Protein AF-A0A2E2K314-F1 (afdb_monomer)

Solvent-accessible surface area (backbone atoms only — not comparable to full-atom values): 11537 Å² total; per-residue (Å²): 108,72,70,57,54,50,51,53,56,55,53,65,63,72,69,62,80,76,79,71,75,75,67,55,54,33,43,31,43,38,37,64,90,46,72,54,43,33,40,39,34,38,37,44,68,55,44,43,67,71,69,38,64,91,54,66,101,69,80,48,74,67,55,51,59,76,41,35,71,64,44,26,56,56,55,51,70,32,40,46,46,25,32,60,89,36,66,34,52,68,50,51,40,83,74,50,73,50,74,57,97,95,45,54,22,41,30,29,43,36,37,52,51,62,60,78,88,39,54,85,44,39,31,30,31,42,36,76,52,70,60,38,88,82,35,78,71,32,36,39,38,38,37,39,47,23,88,91,37,82,94,56,60,54,47,78,45,80,42,44,86,88,54,73,65,42,74,78,37,75,57,50,56,67,68,58,56,52,49,53,52,50,52,52,51,51,51,51,51,52,50,53,53,50,52,52,56,53,58,57,61,76,74,111

Mean predicted aligned error: 10.49 Å

Structure (mmCIF, N/CA/C/O backbone):
data_AF-A0A2E2K314-F1
#
_entry.id   AF-A0A2E2K314-F1
#
loop_
_atom_site.group_PDB
_atom_site.id
_atom_site.type_symbol
_atom_site.label_atom_id
_atom_site.label_alt_id
_atom_site.label_comp_id
_atom_site.label_asym_id
_atom_site.label_entity_id
_atom_site.label_seq_id
_atom_site.pdbx_PDB_ins_code
_atom_site.Cartn_x
_atom_site.Cartn_y
_atom_site.Cartn_z
_atom_site.occupancy
_atom_site.B_iso_or_equiv
_atom_site.auth_seq_id
_atom_site.auth_comp_id
_atom_site.auth_asym_id
_atom_site.auth_atom_id
_atom_site.pdbx_PDB_model_num
ATOM 1 N N . MET A 1 1 ? 60.065 3.438 -7.746 1.00 61.75 1 MET A N 1
ATOM 2 C CA . MET A 1 1 ? 59.203 2.233 -7.781 1.00 61.75 1 MET A CA 1
ATOM 3 C C . MET A 1 1 ? 58.008 2.324 -6.831 1.00 61.75 1 MET A C 1
ATOM 5 O O . MET A 1 1 ? 56.896 2.330 -7.332 1.00 61.75 1 MET A O 1
ATOM 9 N N . LYS A 1 2 ? 58.181 2.516 -5.511 1.00 62.28 2 LYS A N 1
ATOM 10 C CA . LYS A 1 2 ? 57.050 2.622 -4.552 1.00 62.28 2 LYS A CA 1
ATOM 11 C C . LYS A 1 2 ? 55.973 3.662 -4.922 1.00 62.28 2 LYS A C 1
ATOM 13 O O . LYS A 1 2 ? 54.793 3.365 -4.835 1.00 62.28 2 LYS A O 1
ATOM 18 N N . ARG A 1 3 ? 56.369 4.848 -5.404 1.00 72.44 3 ARG A N 1
ATOM 19 C CA . ARG A 1 3 ? 55.433 5.914 -5.825 1.00 72.44 3 ARG A CA 1
ATOM 20 C C . ARG A 1 3 ? 54.591 5.552 -7.057 1.00 72.44 3 ARG A C 1
ATOM 22 O O . ARG A 1 3 ? 53.445 5.966 -7.141 1.00 72.44 3 ARG A O 1
ATOM 29 N N . VAL A 1 4 ? 55.146 4.753 -7.970 1.00 78.75 4 VAL A N 1
ATOM 30 C CA . VAL A 1 4 ? 54.437 4.279 -9.171 1.00 78.75 4 VAL A CA 1
ATOM 31 C C . VAL A 1 4 ? 53.433 3.193 -8.791 1.00 78.75 4 VAL A C 1
ATOM 33 O O . VAL A 1 4 ? 52.297 3.233 -9.238 1.00 78.75 4 VAL A O 1
ATOM 36 N N . VAL A 1 5 ? 53.811 2.283 -7.887 1.00 80.12 5 VAL A N 1
ATOM 37 C CA . VAL A 1 5 ? 52.898 1.254 -7.361 1.00 80.12 5 VAL A CA 1
ATOM 38 C C . VAL A 1 5 ? 51.723 1.887 -6.606 1.00 80.12 5 VAL A C 1
ATOM 40 O O . VAL A 1 5 ? 50.586 1.478 -6.803 1.00 80.12 5 VAL A O 1
ATOM 43 N N . ILE A 1 6 ? 51.971 2.930 -5.805 1.00 81.94 6 ILE A N 1
ATOM 44 C CA . ILE A 1 6 ? 50.906 3.667 -5.102 1.00 81.94 6 ILE A CA 1
ATOM 45 C C . ILE A 1 6 ? 49.976 4.381 -6.093 1.00 81.94 6 ILE A C 1
ATOM 47 O O . ILE A 1 6 ? 48.762 4.323 -5.930 1.00 81.94 6 ILE A O 1
ATOM 51 N N . ALA A 1 7 ? 50.521 5.010 -7.140 1.00 81.00 7 ALA A N 1
ATOM 52 C CA . ALA A 1 7 ? 49.709 5.670 -8.161 1.00 81.00 7 ALA A CA 1
ATOM 53 C C . ALA A 1 7 ? 48.825 4.677 -8.940 1.00 81.00 7 ALA A C 1
ATOM 55 O O . ALA A 1 7 ? 47.663 4.972 -9.199 1.00 81.00 7 ALA A O 1
ATOM 56 N N . ILE A 1 8 ? 49.342 3.482 -9.249 1.00 81.12 8 ILE A N 1
ATOM 57 C CA . ILE A 1 8 ? 48.581 2.414 -9.918 1.00 81.12 8 ILE A CA 1
ATOM 58 C C . ILE A 1 8 ? 47.462 1.881 -9.008 1.00 81.12 8 ILE A C 1
ATOM 60 O O . ILE A 1 8 ? 46.339 1.692 -9.469 1.00 81.12 8 ILE A O 1
ATOM 64 N N . LEU A 1 9 ? 47.734 1.693 -7.713 1.00 77.00 9 LEU A N 1
ATOM 65 C CA . LEU A 1 9 ? 46.725 1.233 -6.751 1.00 77.00 9 LEU A CA 1
ATOM 66 C C . LEU A 1 9 ? 45.607 2.264 -6.533 1.00 77.00 9 LEU A C 1
ATOM 68 O O . LEU A 1 9 ? 44.442 1.886 -6.461 1.00 77.00 9 LEU A O 1
ATOM 72 N N . LEU A 1 10 ? 45.935 3.559 -6.477 1.00 76.38 10 LEU A N 1
ATOM 73 C CA . L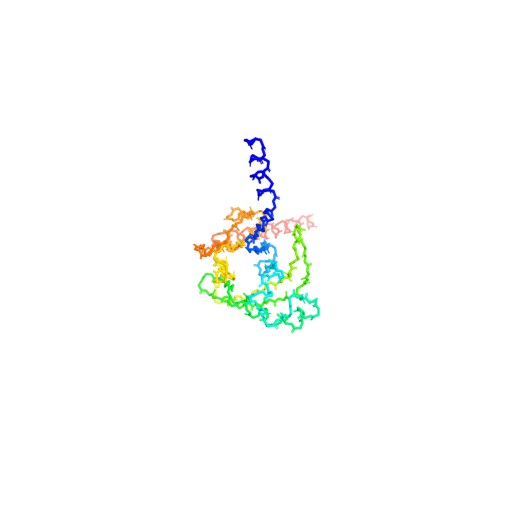EU A 1 10 ? 44.933 4.624 -6.341 1.00 76.38 10 LEU A CA 1
ATOM 74 C C . LEU A 1 10 ? 44.077 4.781 -7.604 1.00 76.38 10 LEU A C 1
ATOM 76 O O . LEU A 1 10 ? 42.876 5.015 -7.497 1.00 76.38 10 LEU A O 1
ATOM 80 N N . TYR A 1 11 ? 44.664 4.597 -8.790 1.00 77.06 11 TYR A N 1
ATOM 81 C CA . TYR A 1 11 ? 43.915 4.646 -10.046 1.00 77.06 11 TYR A CA 1
ATOM 82 C C . TYR A 1 11 ? 42.922 3.481 -10.170 1.00 77.06 11 TYR A C 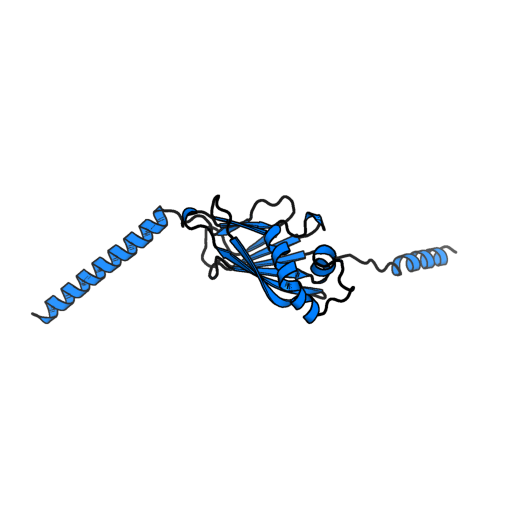1
ATOM 84 O O . TYR A 1 11 ? 41.795 3.693 -10.602 1.00 77.06 11 TYR A O 1
ATOM 92 N N . GLY A 1 12 ? 43.291 2.279 -9.709 1.00 72.56 12 GLY A N 1
ATOM 93 C CA . GLY A 1 12 ? 42.396 1.115 -9.693 1.00 72.56 12 GLY A CA 1
ATOM 94 C C . GLY A 1 12 ? 41.177 1.264 -8.772 1.00 72.56 12 GLY A C 1
ATOM 95 O O . GLY A 1 12 ? 40.127 0.698 -9.060 1.00 72.56 12 GLY A O 1
ATOM 96 N N . PHE A 1 13 ? 41.278 2.056 -7.699 1.00 64.88 13 PHE A N 1
ATOM 97 C CA . PHE A 1 13 ? 40.144 2.334 -6.806 1.00 64.88 13 PHE A CA 1
ATOM 98 C C . PHE A 1 13 ? 39.174 3.389 -7.356 1.00 64.88 13 PHE A C 1
ATOM 100 O O . PHE A 1 13 ? 37.996 3.357 -7.015 1.00 64.88 13 PHE A O 1
ATOM 107 N N . ALA A 1 14 ? 39.638 4.300 -8.217 1.00 65.50 14 ALA A N 1
ATOM 108 C CA . ALA A 1 14 ? 38.827 5.403 -8.736 1.00 65.50 14 ALA A CA 1
ATOM 109 C C . ALA A 1 14 ? 37.901 5.014 -9.908 1.00 65.50 14 ALA A C 1
ATOM 111 O O . ALA A 1 14 ? 37.013 5.786 -10.254 1.00 65.50 14 ALA A O 1
ATOM 112 N N . VAL A 1 15 ? 38.098 3.839 -10.519 1.00 63.59 15 VAL A N 1
ATOM 113 C CA . VAL A 1 15 ? 37.310 3.360 -11.677 1.00 63.59 15 VAL A CA 1
ATOM 114 C C . VAL A 1 15 ? 36.187 2.386 -11.321 1.00 63.59 15 VAL A C 1
ATOM 116 O O . VAL A 1 15 ? 35.469 1.943 -12.213 1.00 63.59 15 VAL A O 1
ATOM 119 N N . ASN A 1 16 ? 35.977 2.078 -10.039 1.00 55.78 16 ASN A N 1
ATOM 120 C CA . ASN A 1 16 ? 34.760 1.381 -9.636 1.00 55.78 16 ASN A CA 1
ATOM 121 C C . ASN A 1 16 ? 33.613 2.392 -9.585 1.00 55.78 16 ASN A C 1
ATOM 123 O O . ASN A 1 16 ? 33.422 3.079 -8.582 1.00 55.78 16 ASN A O 1
ATOM 127 N N . THR A 1 17 ? 32.837 2.469 -10.665 1.00 52.94 17 THR A N 1
ATOM 128 C CA . THR A 1 17 ? 31.458 2.948 -10.591 1.00 52.94 17 THR A CA 1
ATOM 129 C C . THR A 1 17 ? 30.708 1.976 -9.691 1.00 52.94 17 THR A C 1
ATOM 131 O O . THR A 1 17 ? 30.213 0.937 -10.122 1.00 52.94 17 THR A O 1
ATOM 134 N N . ALA A 1 18 ? 30.701 2.267 -8.392 1.00 54.22 18 ALA A N 1
ATOM 135 C CA . ALA A 1 18 ? 29.834 1.577 -7.462 1.00 54.22 18 ALA A CA 1
ATOM 136 C C . ALA A 1 18 ? 28.401 1.915 -7.881 1.00 54.22 18 ALA A C 1
ATOM 138 O O . ALA A 1 18 ? 27.877 2.970 -7.529 1.00 54.22 18 ALA A O 1
ATOM 139 N N . PHE A 1 19 ? 27.793 1.036 -8.676 1.00 53.94 19 PHE A N 1
ATOM 140 C CA . PHE A 1 19 ? 26.349 0.969 -8.815 1.00 53.94 19 PHE A CA 1
ATOM 141 C C . PHE A 1 19 ? 25.822 0.569 -7.441 1.00 53.94 19 PHE A C 1
ATOM 143 O O . PHE A 1 19 ? 25.672 -0.607 -7.116 1.00 53.94 19 PHE A O 1
ATOM 150 N N . SER A 1 20 ? 25.649 1.567 -6.578 1.00 51.97 20 SER A N 1
ATOM 151 C CA . SER A 1 20 ? 24.854 1.415 -5.377 1.00 51.97 20 SER A CA 1
ATOM 152 C C . SER A 1 20 ? 23.426 1.263 -5.868 1.00 51.97 20 SER A C 1
ATOM 154 O O . SER A 1 20 ? 22.738 2.257 -6.064 1.00 51.97 20 SER A O 1
ATOM 156 N N . HIS A 1 21 ? 23.026 0.027 -6.159 1.00 60.84 21 HIS A N 1
ATOM 157 C CA . HIS A 1 21 ? 21.636 -0.296 -6.424 1.00 60.84 21 HIS A CA 1
ATOM 158 C C . HIS A 1 21 ? 20.836 0.160 -5.201 1.00 60.84 21 HIS A C 1
ATOM 160 O O . HIS A 1 21 ? 21.049 -0.340 -4.092 1.00 60.84 21 HIS A O 1
ATOM 166 N N . GLU A 1 22 ? 20.022 1.197 -5.385 1.00 69.94 22 GLU A N 1
ATOM 167 C CA . GLU A 1 22 ? 19.101 1.662 -4.359 1.00 69.94 22 GLU A CA 1
ATOM 168 C C . GLU A 1 22 ? 18.112 0.529 -4.077 1.00 69.94 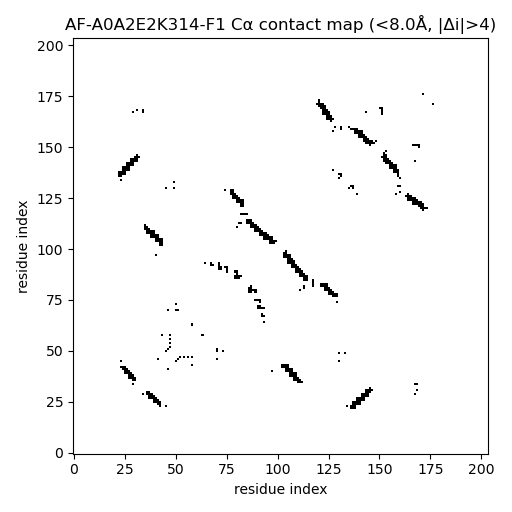22 GLU A C 1
ATOM 170 O O . GLU A 1 22 ? 17.672 -0.164 -4.993 1.00 69.94 22 GLU A O 1
ATOM 175 N N . ALA A 1 23 ? 17.855 0.260 -2.796 1.00 78.81 23 ALA A N 1
ATOM 176 C CA . ALA A 1 23 ? 16.914 -0.790 -2.432 1.00 78.81 23 ALA A CA 1
ATOM 177 C C . ALA A 1 23 ? 15.512 -0.366 -2.878 1.00 78.81 23 ALA A C 1
ATOM 179 O O . ALA A 1 23 ? 15.137 0.792 -2.661 1.00 78.81 23 ALA A O 1
ATOM 180 N N . SER A 1 24 ? 14.744 -1.300 -3.441 1.00 89.56 24 SER A N 1
ATOM 181 C CA . SER A 1 24 ? 13.398 -1.023 -3.930 1.00 89.56 24 SER A CA 1
ATOM 182 C C . SER A 1 24 ? 12.561 -0.361 -2.827 1.00 89.56 24 SER A C 1
ATOM 184 O O . SER A 1 24 ? 12.581 -0.775 -1.660 1.00 89.56 24 SER A O 1
ATOM 186 N N . THR A 1 25 ? 11.858 0.717 -3.166 1.00 93.62 25 THR A N 1
ATOM 187 C CA . THR A 1 25 ? 11.086 1.498 -2.195 1.00 93.62 25 THR A CA 1
ATOM 188 C C . THR A 1 25 ? 9.720 1.847 -2.764 1.00 93.62 25 THR A C 1
ATOM 190 O O . THR A 1 25 ? 9.595 2.304 -3.894 1.00 93.62 25 THR A O 1
ATOM 193 N N . SER A 1 26 ? 8.682 1.663 -1.953 1.00 95.81 26 SER A N 1
ATOM 194 C CA . SER A 1 26 ? 7.326 2.123 -2.243 1.00 95.81 26 SER A CA 1
ATOM 195 C C . SER A 1 26 ? 6.893 3.165 -1.220 1.00 95.81 26 SER A C 1
ATOM 197 O O . SER A 1 26 ? 7.280 3.114 -0.048 1.00 95.81 26 SER A O 1
ATOM 199 N N . TYR A 1 27 ? 6.067 4.119 -1.641 1.00 97.88 27 TYR A N 1
ATOM 200 C CA . TYR A 1 27 ? 5.536 5.151 -0.752 1.00 97.88 27 TYR A CA 1
ATOM 201 C C . TYR A 1 27 ? 4.024 5.031 -0.652 1.00 97.88 27 TYR A C 1
ATOM 203 O O . TYR A 1 27 ? 3.321 4.969 -1.655 1.00 97.88 27 TYR A O 1
ATOM 211 N N . LEU A 1 28 ? 3.517 5.006 0.576 1.00 98.50 28 LEU A N 1
ATOM 212 C CA . LEU A 1 28 ? 2.099 4.873 0.863 1.00 98.50 28 LEU A CA 1
ATOM 213 C C . LEU A 1 28 ? 1.637 6.106 1.627 1.00 98.50 28 LEU A C 1
ATOM 215 O O . LEU A 1 28 ? 2.225 6.469 2.647 1.00 98.50 28 LEU A O 1
ATOM 219 N N . TYR A 1 29 ? 0.560 6.733 1.175 1.00 98.38 29 TYR A N 1
ATOM 220 C CA . TYR A 1 29 ? 0.009 7.934 1.789 1.00 98.38 29 TYR A CA 1
ATOM 221 C C . TYR A 1 29 ? -1.446 7.701 2.162 1.00 98.38 29 TYR A C 1
ATOM 223 O O . TYR A 1 29 ? -2.308 7.540 1.297 1.00 98.38 29 TYR A O 1
ATOM 231 N N . TRP A 1 30 ? -1.720 7.710 3.464 1.00 98.19 30 TRP A N 1
ATOM 232 C CA . TRP A 1 30 ? -3.066 7.557 4.003 1.00 98.19 30 TRP A CA 1
ATOM 233 C C . TRP A 1 30 ? -3.502 8.815 4.747 1.00 98.19 30 TRP A C 1
ATOM 235 O O . TRP A 1 30 ? -2.733 9.373 5.537 1.00 98.19 30 TRP A O 1
ATOM 245 N N . HIS A 1 31 ? -4.753 9.226 4.546 1.00 96.75 31 HIS A N 1
ATOM 246 C CA . HIS A 1 31 ? -5.320 10.409 5.181 1.00 96.75 31 HIS A CA 1
ATOM 247 C C . HIS A 1 31 ? -6.644 10.084 5.870 1.00 96.75 31 HIS A C 1
ATOM 249 O O . HIS A 1 31 ? -7.551 9.516 5.269 1.00 96.75 31 HIS A O 1
ATOM 255 N N . SER A 1 32 ? -6.802 10.527 7.116 1.00 93.44 32 SER A N 1
ATOM 256 C CA . SER A 1 32 ? -8.004 10.239 7.912 1.00 93.44 32 SER A CA 1
ATOM 257 C C . SER A 1 32 ? -9.307 10.836 7.368 1.00 93.44 32 SER A C 1
ATOM 259 O O . SER A 1 32 ? -10.379 10.375 7.744 1.00 93.44 32 SER A O 1
ATOM 261 N N . GLU A 1 33 ? -9.235 11.856 6.509 1.00 93.00 33 GLU A N 1
ATOM 262 C CA . GLU A 1 33 ? -10.404 12.483 5.872 1.00 93.00 33 GLU A CA 1
ATOM 263 C C . GLU A 1 33 ? -10.933 11.662 4.693 1.00 93.00 33 GLU A C 1
ATOM 265 O O . GLU A 1 33 ? -12.114 11.743 4.361 1.00 93.00 33 GLU A O 1
ATOM 270 N N . GLN A 1 34 ? -10.078 10.826 4.099 1.00 94.94 34 GLN A N 1
ATOM 271 C CA . GLN A 1 34 ? -10.434 9.861 3.063 1.00 94.94 34 GLN A CA 1
ATOM 272 C C . GLN A 1 34 ? -10.090 8.456 3.568 1.00 94.94 34 GLN A C 1
ATOM 274 O O . GLN A 1 34 ? -9.170 7.810 3.070 1.00 94.94 34 GLN A O 1
ATOM 279 N N . PRO A 1 35 ? -10.805 7.980 4.602 1.00 93.31 35 PRO A N 1
ATOM 280 C CA . PRO A 1 35 ? -10.375 6.842 5.404 1.00 93.31 35 PRO A CA 1
ATOM 281 C C . PRO A 1 35 ? -10.312 5.521 4.636 1.00 93.31 35 PRO A C 1
ATOM 283 O O . PRO A 1 35 ? -9.643 4.615 5.119 1.00 93.31 35 PRO A O 1
ATOM 286 N N . ASN A 1 36 ? -10.983 5.428 3.482 1.00 96.44 36 ASN A N 1
ATOM 287 C CA . ASN A 1 36 ? -11.059 4.237 2.631 1.00 96.44 36 ASN A CA 1
ATOM 288 C C . ASN A 1 36 ? -10.236 4.357 1.335 1.00 96.44 36 ASN A C 1
ATOM 290 O O . ASN A 1 36 ? -10.500 3.644 0.367 1.00 96.44 36 ASN A O 1
ATOM 294 N N . THR A 1 37 ? -9.290 5.296 1.306 1.00 97.62 37 THR A N 1
ATOM 295 C CA . THR A 1 37 ? -8.405 5.539 0.168 1.00 97.62 37 THR A CA 1
ATOM 296 C C . THR A 1 37 ? -6.957 5.565 0.644 1.00 97.62 37 THR A C 1
ATOM 298 O O . THR A 1 37 ? -6.643 6.071 1.725 1.00 97.62 37 THR A O 1
ATOM 301 N N . LEU A 1 38 ? -6.061 5.034 -0.179 1.00 98.12 38 LEU A N 1
ATOM 302 C CA . LEU A 1 38 ? -4.622 5.030 0.026 1.00 98.12 38 LEU A CA 1
ATOM 303 C C . LEU A 1 38 ? -3.942 5.323 -1.306 1.00 98.12 38 LEU A C 1
ATOM 305 O O . LEU A 1 38 ? -4.159 4.605 -2.278 1.00 98.12 38 LEU A O 1
ATOM 309 N N . ARG A 1 39 ? -3.085 6.340 -1.347 1.00 98.44 39 ARG A N 1
ATOM 310 C CA . ARG A 1 39 ? -2.195 6.529 -2.493 1.00 98.44 39 ARG A CA 1
ATOM 311 C C . ARG A 1 39 ? -0.976 5.628 -2.324 1.00 98.44 39 ARG A C 1
ATOM 313 O O . ARG A 1 39 ? -0.372 5.629 -1.251 1.00 98.44 39 ARG A O 1
ATOM 320 N N . LEU A 1 40 ? -0.625 4.900 -3.373 1.00 98.50 40 LEU A N 1
ATOM 321 C CA . LEU A 1 40 ? 0.539 4.028 -3.455 1.00 98.50 40 LEU A CA 1
ATOM 322 C C . LEU A 1 40 ? 1.397 4.457 -4.644 1.00 98.50 40 LEU A C 1
ATOM 324 O O . LEU A 1 40 ? 0.943 4.415 -5.784 1.00 98.50 40 LEU A O 1
ATOM 328 N N . ASP A 1 41 ? 2.645 4.809 -4.375 1.00 98.00 41 ASP A N 1
ATOM 329 C CA . ASP A 1 41 ? 3.618 5.164 -5.396 1.00 98.00 41 ASP A CA 1
ATOM 330 C C . ASP A 1 41 ? 4.644 4.034 -5.502 1.00 98.00 41 ASP A C 1
ATOM 332 O O . ASP A 1 41 ? 5.273 3.659 -4.507 1.00 98.00 41 ASP A O 1
ATOM 336 N N . LEU A 1 42 ? 4.796 3.490 -6.710 1.00 95.19 42 LEU A N 1
ATOM 337 C CA . LEU A 1 42 ? 5.692 2.374 -7.019 1.00 95.19 42 LEU A CA 1
ATOM 338 C C . LEU A 1 42 ? 6.680 2.769 -8.098 1.00 95.19 42 LEU A C 1
ATOM 340 O O . LEU A 1 42 ? 6.258 3.236 -9.162 1.00 95.19 42 LEU A O 1
ATOM 344 N N . ALA A 1 43 ? 7.965 2.545 -7.838 1.00 92.69 43 ALA A N 1
ATOM 345 C CA . ALA A 1 43 ? 9.018 2.781 -8.809 1.00 92.69 43 ALA A CA 1
ATOM 346 C C . ALA A 1 43 ? 8.712 2.029 -10.109 1.00 92.69 43 ALA A C 1
ATOM 348 O O . ALA A 1 43 ? 8.334 0.853 -10.095 1.00 92.69 43 ALA A O 1
ATOM 349 N N . LEU A 1 44 ? 8.849 2.707 -11.251 1.00 90.19 44 LEU A N 1
ATOM 350 C CA . LEU A 1 44 ? 8.583 2.082 -12.548 1.00 90.19 44 LEU A CA 1
ATOM 351 C C . LEU A 1 44 ? 9.533 0.912 -12.806 1.00 90.19 44 LEU A C 1
ATOM 353 O O . LEU A 1 44 ? 9.112 -0.079 -13.396 1.00 90.19 44 LEU A O 1
ATOM 357 N N . THR A 1 45 ? 10.767 0.996 -12.310 1.00 87.50 45 THR A N 1
ATOM 358 C CA . THR A 1 45 ? 11.744 -0.094 -12.363 1.00 87.50 45 THR A CA 1
ATOM 359 C C . THR A 1 45 ? 11.187 -1.371 -11.729 1.00 87.50 45 THR A C 1
ATOM 361 O O . THR A 1 45 ? 11.233 -2.431 -12.351 1.00 87.50 45 THR A O 1
ATOM 364 N N . ASP A 1 46 ? 10.576 -1.268 -10.547 1.00 89.56 46 ASP A N 1
ATOM 365 C CA . ASP A 1 46 ? 9.996 -2.416 -9.842 1.00 89.56 46 ASP A CA 1
ATOM 366 C C . ASP A 1 46 ? 8.770 -2.974 -10.567 1.00 89.56 46 ASP A C 1
ATOM 368 O O . ASP A 1 46 ? 8.620 -4.189 -10.704 1.00 89.56 46 ASP A O 1
ATOM 372 N N . VAL A 1 47 ? 7.909 -2.093 -11.092 1.00 86.25 47 VAL A N 1
ATOM 373 C CA . VAL A 1 47 ? 6.758 -2.503 -11.913 1.00 86.25 47 VAL A CA 1
ATOM 374 C C . VAL A 1 47 ? 7.235 -3.313 -13.120 1.00 86.25 47 VAL A C 1
ATOM 376 O O . VAL A 1 47 ? 6.698 -4.382 -13.398 1.00 86.25 47 VAL A O 1
ATOM 379 N N . MET A 1 48 ? 8.271 -2.846 -13.812 1.00 80.75 48 MET A N 1
ATOM 380 C CA . MET A 1 48 ? 8.804 -3.511 -15.001 1.00 80.75 48 MET A CA 1
ATOM 381 C C . MET A 1 48 ? 9.470 -4.849 -14.678 1.00 80.75 48 MET A C 1
ATOM 383 O O . MET A 1 48 ? 9.259 -5.826 -15.392 1.00 80.75 48 MET A O 1
ATOM 387 N N . LEU A 1 49 ? 10.264 -4.908 -13.607 1.00 76.88 49 LEU A N 1
ATOM 388 C CA . LEU A 1 49 ? 11.004 -6.115 -13.234 1.00 76.88 49 LEU A CA 1
ATOM 389 C C . LEU A 1 49 ? 10.099 -7.222 -12.691 1.00 76.88 49 LEU A C 1
ATOM 391 O O . LEU A 1 49 ? 10.377 -8.401 -12.913 1.00 76.88 49 LEU A O 1
ATOM 395 N N . HIS A 1 50 ? 9.039 -6.853 -11.975 1.00 73.88 50 HIS A N 1
ATOM 396 C CA . HIS A 1 50 ? 8.292 -7.803 -11.154 1.00 73.88 50 HIS A CA 1
ATOM 397 C C . HIS A 1 50 ? 6.838 -7.973 -11.581 1.00 73.88 50 HIS A C 1
ATOM 399 O O . HIS A 1 50 ? 6.291 -9.065 -11.450 1.00 73.88 50 HIS A O 1
ATOM 405 N N . LEU A 1 51 ? 6.219 -6.933 -12.141 1.00 68.56 51 LEU A N 1
ATOM 406 C CA . LEU A 1 51 ? 4.796 -6.951 -12.491 1.00 68.56 51 LEU A CA 1
ATOM 407 C C . LEU A 1 51 ? 4.573 -7.142 -13.990 1.00 68.56 51 LEU A C 1
ATOM 409 O O . LEU A 1 51 ? 3.537 -7.675 -14.393 1.00 68.56 51 LEU A O 1
ATOM 413 N N . THR A 1 52 ? 5.532 -6.728 -14.822 1.00 69.06 52 THR A N 1
ATOM 414 C CA . THR A 1 52 ? 5.421 -6.799 -16.284 1.00 69.06 52 THR A CA 1
ATOM 415 C C . THR A 1 52 ? 6.733 -7.260 -16.954 1.00 69.06 52 THR A C 1
ATOM 417 O O . THR A 1 52 ? 7.210 -6.621 -17.893 1.00 69.06 52 THR A O 1
ATOM 420 N N . PRO A 1 53 ? 7.308 -8.412 -16.548 1.00 64.62 53 PRO A N 1
ATOM 421 C CA . PRO A 1 53 ? 8.661 -8.834 -16.944 1.00 64.62 53 PRO A CA 1
ATOM 422 C C . PRO A 1 53 ? 8.848 -9.094 -18.450 1.00 64.62 53 PRO A C 1
ATOM 424 O O . PRO A 1 53 ? 9.972 -9.093 -18.942 1.00 64.62 53 PRO A O 1
ATOM 427 N N . GLU A 1 54 ? 7.758 -9.296 -19.195 1.00 69.00 54 GLU A N 1
ATOM 428 C CA . GLU A 1 54 ? 7.766 -9.486 -20.656 1.00 69.00 54 GLU A CA 1
ATOM 429 C C . GLU A 1 54 ? 7.807 -8.157 -21.441 1.00 69.00 54 GLU A C 1
ATOM 431 O O . GLU A 1 54 ? 7.784 -8.145 -22.674 1.00 69.00 54 GLU A O 1
ATOM 436 N N . THR A 1 55 ? 7.815 -7.018 -20.745 1.00 63.78 55 THR A N 1
ATOM 437 C CA . THR A 1 55 ? 7.759 -5.685 -21.362 1.00 63.78 55 THR A CA 1
ATOM 438 C C . THR A 1 55 ? 9.177 -5.199 -21.683 1.00 63.78 55 THR A C 1
ATOM 440 O O . THR A 1 55 ? 10.115 -5.518 -20.950 1.00 63.78 55 THR A O 1
ATOM 443 N N . PRO A 1 56 ? 9.386 -4.436 -22.775 1.00 66.75 56 PRO A N 1
ATOM 444 C CA . PRO A 1 56 ? 10.699 -3.892 -23.104 1.00 66.75 56 PRO A CA 1
ATOM 445 C C . PRO A 1 56 ? 11.311 -3.105 -21.932 1.00 66.75 56 PRO A C 1
ATOM 447 O O . PRO A 1 56 ? 10.573 -2.537 -21.127 1.00 66.75 56 PRO A O 1
ATOM 450 N N . PRO A 1 57 ? 12.650 -2.969 -21.871 1.00 63.84 57 PRO A N 1
ATOM 451 C CA . PRO A 1 57 ? 13.369 -2.289 -20.783 1.00 63.84 57 PRO A CA 1
ATOM 452 C C . PRO A 1 57 ? 13.085 -0.780 -20.674 1.00 63.84 57 PRO A C 1
ATOM 454 O O . PRO A 1 57 ? 13.746 -0.083 -19.909 1.00 63.84 57 PRO A O 1
ATOM 457 N N . GLN A 1 58 ? 12.125 -0.258 -21.437 1.00 71.25 58 GLN A N 1
ATOM 458 C CA . GLN A 1 58 ? 11.629 1.110 -21.388 1.00 71.25 58 GLN A CA 1
ATOM 459 C C . GLN A 1 58 ? 10.103 1.047 -21.455 1.00 71.25 58 GLN A C 1
ATOM 461 O O . GLN A 1 58 ? 9.545 0.843 -22.530 1.00 71.25 58 GLN A O 1
ATOM 466 N N . LEU A 1 59 ? 9.438 1.200 -20.310 1.00 75.44 59 LEU A N 1
ATOM 467 C CA . LEU A 1 59 ? 7.982 1.241 -20.239 1.00 75.44 59 LEU A CA 1
ATOM 468 C C . LEU A 1 59 ? 7.492 2.654 -20.565 1.00 75.44 59 LEU A C 1
ATOM 470 O O . LEU A 1 59 ? 7.750 3.608 -19.830 1.00 75.44 59 LEU A O 1
ATOM 474 N N . THR A 1 60 ? 6.769 2.803 -21.667 1.00 84.44 60 THR A N 1
ATOM 475 C CA . THR A 1 60 ? 6.096 4.059 -22.005 1.00 84.44 60 THR A CA 1
ATOM 476 C C . THR A 1 60 ? 4.811 4.228 -21.192 1.00 84.44 60 THR A C 1
ATOM 478 O O . THR A 1 60 ? 4.188 3.265 -20.747 1.00 84.44 60 THR A O 1
ATOM 481 N N . TRP A 1 61 ? 4.336 5.470 -21.056 1.00 87.06 61 TRP A N 1
ATOM 482 C CA . TRP A 1 61 ? 3.051 5.750 -20.399 1.00 87.06 61 TRP A CA 1
ATOM 483 C C . TRP A 1 61 ? 1.865 5.015 -21.041 1.00 87.06 61 TRP A C 1
ATOM 485 O O . TRP A 1 61 ? 0.933 4.606 -20.350 1.00 87.06 61 TRP A O 1
ATOM 495 N N . VAL A 1 62 ? 1.891 4.844 -22.366 1.00 87.81 62 VAL A N 1
ATOM 496 C CA . VAL A 1 62 ? 0.840 4.125 -23.099 1.00 87.81 62 VAL A CA 1
ATOM 497 C C . VAL A 1 62 ? 0.856 2.640 -22.740 1.00 87.81 62 VAL A C 1
ATOM 499 O O . VAL A 1 62 ? -0.202 2.067 -22.498 1.00 87.81 62 VAL A O 1
ATOM 502 N N . 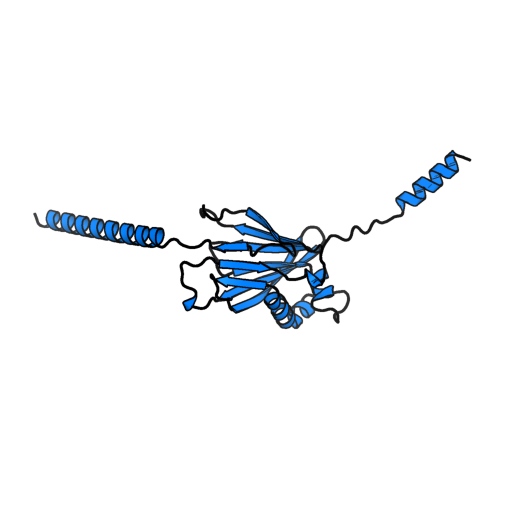GLU A 1 63 ? 2.033 2.024 -22.657 1.00 86.56 63 GLU A N 1
ATOM 503 C CA . GLU A 1 63 ? 2.169 0.618 -22.262 1.00 86.56 63 GLU A CA 1
ATOM 504 C C . GLU A 1 63 ? 1.754 0.399 -20.807 1.00 86.56 63 GLU A C 1
ATOM 506 O O . GLU A 1 63 ? 0.966 -0.508 -20.543 1.00 86.56 63 GLU A O 1
ATOM 511 N N . LEU A 1 64 ? 2.178 1.279 -19.891 1.00 89.00 64 LEU A N 1
ATOM 512 C CA . LEU A 1 64 ? 1.752 1.233 -18.490 1.00 89.00 64 LEU A CA 1
ATOM 513 C C . LEU A 1 64 ? 0.223 1.305 -18.372 1.00 89.00 64 LEU A C 1
ATOM 515 O O . LEU A 1 64 ? -0.384 0.511 -17.657 1.00 89.00 64 LEU A O 1
ATOM 519 N N . LYS A 1 65 ? -0.418 2.213 -19.118 1.00 91.75 65 LYS A N 1
ATOM 520 C CA . LYS A 1 65 ? -1.883 2.311 -19.172 1.00 91.75 65 LYS A CA 1
ATOM 521 C C . LYS A 1 65 ? -2.543 1.053 -19.723 1.00 91.75 65 LYS A C 1
ATOM 523 O O . LYS A 1 65 ? -3.535 0.601 -19.164 1.00 91.75 65 LYS A O 1
ATOM 528 N N . ASN A 1 66 ? -2.001 0.480 -20.793 1.00 90.50 66 ASN A N 1
ATOM 529 C CA . ASN A 1 66 ? -2.545 -0.739 -21.396 1.00 90.50 66 ASN A CA 1
ATOM 530 C C . ASN A 1 66 ? -2.435 -1.955 -20.463 1.00 90.50 66 ASN A C 1
ATOM 532 O O . ASN A 1 66 ? -3.215 -2.896 -20.589 1.00 90.50 66 ASN A O 1
ATOM 536 N N . GLN A 1 67 ? -1.480 -1.938 -19.531 1.00 89.56 67 GLN A N 1
ATOM 537 C CA . GLN A 1 67 ? -1.270 -2.988 -18.536 1.00 89.56 67 GLN A CA 1
ATOM 538 C C . GLN A 1 67 ? -1.911 -2.668 -17.175 1.00 89.56 67 GLN A C 1
ATOM 540 O O . GLN A 1 67 ? -1.829 -3.495 -16.266 1.00 89.56 67 GLN A O 1
ATOM 545 N N . ALA A 1 68 ? -2.572 -1.513 -17.025 1.00 93.25 68 ALA A N 1
ATOM 546 C CA . ALA A 1 68 ? -2.991 -0.995 -15.726 1.00 93.25 68 ALA A CA 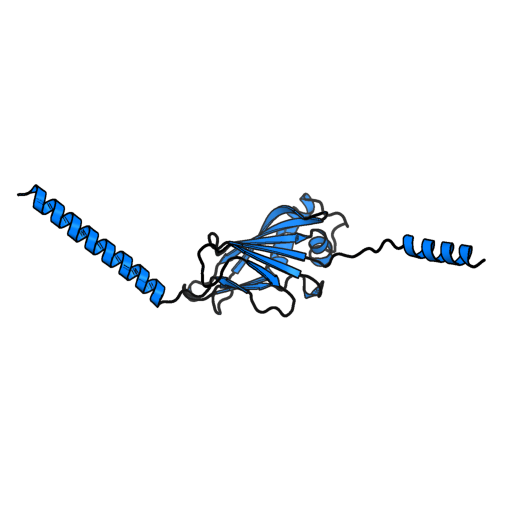1
ATOM 547 C C . ALA A 1 68 ? -3.878 -1.973 -14.944 1.00 93.25 68 ALA A C 1
ATOM 549 O O . ALA A 1 68 ? -3.620 -2.210 -13.770 1.00 93.25 68 ALA A O 1
ATOM 550 N N . ASP A 1 69 ? -4.846 -2.617 -15.600 1.00 93.12 69 ASP A N 1
ATOM 551 C CA . ASP A 1 69 ? -5.737 -3.589 -14.951 1.00 93.12 69 ASP A CA 1
ATOM 552 C C . ASP A 1 69 ? -4.996 -4.843 -14.468 1.00 93.12 69 ASP A C 1
ATOM 554 O O . ASP A 1 69 ? -5.340 -5.431 -13.442 1.00 93.12 69 ASP A O 1
ATOM 558 N N . ALA A 1 70 ? -3.996 -5.300 -15.227 1.00 90.81 70 ALA A N 1
ATOM 559 C CA . ALA A 1 70 ? -3.200 -6.464 -14.853 1.00 90.81 70 ALA A CA 1
ATOM 560 C C . ALA A 1 70 ? -2.302 -6.146 -13.659 1.00 90.81 70 ALA A C 1
ATOM 562 O O . ALA A 1 70 ? -2.257 -6.931 -12.712 1.00 90.81 70 ALA A O 1
ATOM 563 N N . ILE A 1 71 ? -1.665 -4.974 -13.683 1.00 92.25 71 ILE A N 1
ATOM 564 C CA . ILE A 1 71 ? -0.853 -4.476 -12.576 1.00 92.25 71 ILE A CA 1
ATOM 565 C C . ILE A 1 71 ? -1.737 -4.290 -11.340 1.00 92.25 71 ILE A C 1
ATOM 567 O O . ILE A 1 71 ? -1.434 -4.868 -10.304 1.00 92.25 71 ILE A O 1
ATOM 571 N N . ALA A 1 72 ? -2.874 -3.595 -11.455 1.00 95.00 72 ALA A N 1
ATOM 572 C CA . ALA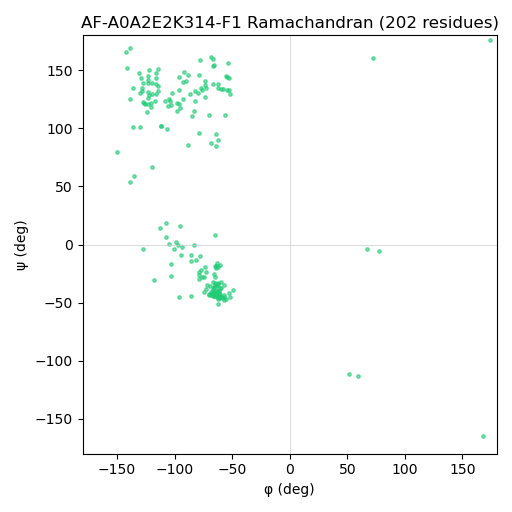 A 1 72 ? -3.816 -3.356 -10.360 1.00 95.00 72 ALA A CA 1
ATOM 573 C C . ALA A 1 72 ? -4.223 -4.647 -9.638 1.00 95.00 72 ALA A C 1
ATOM 575 O O . ALA A 1 72 ? -4.199 -4.691 -8.410 1.00 95.00 72 ALA A O 1
ATOM 576 N N . ARG A 1 73 ? -4.535 -5.716 -10.387 1.00 92.81 73 ARG A N 1
ATOM 577 C CA . ARG A 1 73 ? -4.862 -7.032 -9.810 1.00 92.81 73 ARG A CA 1
ATOM 578 C C . ARG A 1 73 ? -3.720 -7.622 -8.985 1.00 92.81 73 ARG A C 1
ATOM 580 O O . ARG A 1 73 ? -3.992 -8.245 -7.965 1.00 92.81 73 ARG A O 1
ATOM 587 N N . HIS A 1 74 ? -2.478 -7.435 -9.420 1.00 90.81 74 HIS A N 1
ATOM 588 C CA . HIS A 1 74 ? -1.310 -7.884 -8.667 1.00 90.81 74 HIS A CA 1
ATOM 589 C C . HIS A 1 74 ? -1.060 -7.006 -7.432 1.00 90.81 74 HIS A C 1
ATOM 591 O O . HIS A 1 74 ? -0.763 -7.511 -6.355 1.00 90.81 74 HIS A O 1
ATOM 597 N N . LEU A 1 75 ? -1.261 -5.689 -7.540 1.00 93.62 75 LEU A N 1
ATOM 598 C CA . LEU A 1 75 ? -1.138 -4.786 -6.391 1.00 93.62 75 LEU A CA 1
ATOM 599 C C . LEU A 1 75 ? -2.079 -5.191 -5.256 1.00 93.62 75 LEU A C 1
ATOM 601 O O . LEU A 1 75 ? -1.661 -5.296 -4.105 1.00 93.62 75 LEU A O 1
ATOM 605 N N . VAL A 1 76 ? -3.350 -5.443 -5.577 1.00 95.25 76 VAL A N 1
ATOM 606 C CA . VAL A 1 76 ? -4.359 -5.783 -4.564 1.00 95.25 76 VAL A CA 1
ATOM 607 C C . VAL A 1 76 ? -4.278 -7.233 -4.080 1.00 95.25 76 VAL A C 1
ATOM 609 O O . VAL A 1 76 ? -4.930 -7.558 -3.093 1.00 95.25 76 VAL A O 1
ATOM 612 N N . SER A 1 77 ? -3.487 -8.112 -4.715 1.00 93.44 77 SER A N 1
ATOM 613 C CA . SER A 1 77 ? -3.269 -9.470 -4.192 1.00 93.44 77 SER A CA 1
ATOM 614 C C . SER A 1 77 ? -2.303 -9.507 -3.009 1.00 93.44 77 SER A C 1
ATOM 616 O O . SER A 1 77 ? -2.453 -10.367 -2.143 1.00 93.44 77 SER A O 1
ATOM 618 N N . ASP A 1 78 ? -1.368 -8.555 -2.937 1.00 94.62 78 ASP A N 1
ATOM 619 C CA . ASP A 1 78 ? -0.361 -8.474 -1.869 1.00 94.62 78 ASP A CA 1
ATOM 620 C C . ASP A 1 78 ? -0.604 -7.330 -0.876 1.00 94.62 78 ASP A C 1
ATOM 622 O O . ASP A 1 78 ? 0.205 -7.073 0.020 1.00 94.62 78 ASP A O 1
ATOM 626 N N . ILE A 1 79 ? -1.735 -6.640 -1.007 1.00 96.88 79 ILE A N 1
ATOM 627 C CA . ILE A 1 79 ? -2.198 -5.630 -0.062 1.00 96.88 79 ILE A CA 1
ATOM 628 C C . ILE A 1 79 ? -3.515 -6.116 0.523 1.00 96.88 79 ILE A C 1
ATOM 630 O O . ILE A 1 79 ? -4.480 -6.353 -0.195 1.00 96.88 79 ILE A O 1
ATOM 634 N N . VAL A 1 80 ? -3.581 -6.228 1.846 1.00 97.31 80 VAL A N 1
ATOM 635 C CA . VAL A 1 80 ? -4.797 -6.647 2.541 1.00 97.31 80 VAL A CA 1
ATOM 636 C C . VAL A 1 80 ? -5.227 -5.553 3.503 1.00 97.31 80 VAL A C 1
ATOM 638 O O . VAL A 1 80 ? -4.541 -5.243 4.477 1.00 97.31 80 VAL A O 1
ATOM 641 N N . ILE A 1 81 ? -6.418 -5.005 3.269 1.00 98.06 81 ILE A N 1
ATOM 642 C CA . ILE A 1 81 ? -7.105 -4.177 4.259 1.00 98.06 81 ILE A CA 1
ATOM 643 C C . ILE A 1 81 ? -8.103 -5.043 5.016 1.00 98.06 81 ILE A C 1
ATOM 645 O O . ILE A 1 81 ? -8.888 -5.790 4.428 1.00 98.06 81 ILE A O 1
ATOM 649 N N . ARG A 1 82 ? -8.093 -4.934 6.344 1.00 97.44 82 ARG A N 1
ATOM 650 C CA . ARG A 1 82 ? -9.077 -5.585 7.213 1.00 97.44 82 ARG A CA 1
ATOM 651 C C . ARG A 1 82 ? -9.777 -4.565 8.080 1.00 97.44 82 ARG A C 1
ATOM 653 O O . ARG A 1 82 ? -9.147 -3.632 8.571 1.00 97.44 82 ARG A O 1
ATOM 660 N N . LYS A 1 83 ? -11.058 -4.806 8.343 1.00 96.44 83 LYS A N 1
ATOM 661 C CA . LYS A 1 83 ? -11.822 -4.139 9.394 1.00 96.44 83 LYS A CA 1
ATOM 662 C C . LYS A 1 83 ? -12.149 -5.155 10.482 1.00 96.44 83 LYS A C 1
ATOM 664 O O . LYS A 1 83 ? -13.013 -6.018 10.319 1.00 96.44 83 LYS A O 1
ATOM 669 N N . GLY A 1 84 ? -11.396 -5.108 11.577 1.00 93.75 84 GLY A N 1
ATOM 670 C CA . GLY A 1 84 ? -11.363 -6.189 12.561 1.00 93.75 84 GLY A CA 1
ATOM 671 C C . GLY A 1 84 ? -10.915 -7.504 11.913 1.00 93.75 84 GLY A C 1
ATOM 672 O O . GLY A 1 84 ? -9.772 -7.633 11.484 1.00 93.75 84 GLY A O 1
ATOM 673 N N . GLN A 1 85 ? -11.819 -8.485 11.837 1.00 93.12 85 GLN A N 1
ATOM 674 C CA . GLN A 1 85 ? -11.551 -9.788 11.210 1.00 93.12 85 GLN A CA 1
ATOM 675 C C . GLN A 1 85 ? -12.112 -9.932 9.786 1.00 93.12 85 GLN A C 1
ATOM 677 O O . GLN A 1 85 ? -11.886 -10.956 9.141 1.00 93.12 85 GLN A O 1
ATOM 682 N N . ALA A 1 86 ? -12.831 -8.933 9.281 1.00 95.62 86 ALA A N 1
ATOM 683 C CA . ALA A 1 86 ? -13.343 -8.958 7.919 1.00 95.62 86 ALA A CA 1
ATOM 684 C C . ALA A 1 86 ? -12.284 -8.408 6.958 1.00 95.62 86 ALA A C 1
ATOM 686 O O . ALA A 1 86 ? -11.746 -7.327 7.200 1.00 95.62 86 ALA A O 1
ATOM 687 N N . ALA A 1 87 ? -11.988 -9.139 5.883 1.00 96.38 87 ALA A N 1
ATOM 688 C CA . ALA A 1 87 ? -11.220 -8.597 4.767 1.00 96.38 87 ALA A CA 1
ATOM 689 C C . ALA A 1 87 ? -12.105 -7.635 3.965 1.00 96.38 87 ALA A C 1
ATOM 691 O O . ALA A 1 87 ? -13.298 -7.890 3.798 1.00 96.38 87 ALA A O 1
ATOM 692 N N . CYS A 1 88 ? -11.528 -6.528 3.517 1.00 97.44 88 CYS A N 1
ATOM 693 C CA . CYS A 1 88 ? -12.199 -5.578 2.644 1.00 97.44 88 CYS A CA 1
ATOM 694 C C . CYS A 1 88 ? -11.906 -5.947 1.185 1.00 97.44 88 CYS A C 1
ATOM 696 O O . CYS A 1 88 ? -10.846 -6.492 0.882 1.00 97.44 88 CYS A O 1
ATOM 698 N N . GLU A 1 89 ? -12.850 -5.669 0.297 1.00 97.75 89 GLU A N 1
ATOM 699 C CA . GLU A 1 89 ? -12.631 -5.744 -1.144 1.00 97.75 89 GLU A CA 1
ATOM 700 C C . GLU A 1 89 ? -11.820 -4.523 -1.575 1.00 97.75 89 GLU A C 1
ATOM 702 O O . GLU A 1 89 ? -12.113 -3.412 -1.124 1.00 97.75 89 GLU A O 1
ATOM 707 N N . LEU A 1 90 ? -10.777 -4.739 -2.377 1.00 98.12 90 LEU A N 1
ATOM 708 C CA . LEU A 1 90 ? -9.850 -3.703 -2.823 1.00 98.12 90 LEU A CA 1
ATOM 709 C C . LEU A 1 90 ? -9.921 -3.530 -4.335 1.00 98.12 90 LEU A C 1
ATOM 711 O O . LEU A 1 90 ? -9.970 -4.504 -5.082 1.00 98.12 90 LEU A O 1
ATOM 715 N N . GLU A 1 91 ? -9.789 -2.284 -4.762 1.00 97.88 91 GLU A N 1
ATOM 716 C CA . GLU A 1 91 ? -9.576 -1.898 -6.151 1.00 97.88 91 GLU A CA 1
ATOM 717 C C . GLU A 1 91 ? -8.402 -0.918 -6.212 1.00 97.88 91 GLU A C 1
ATOM 719 O O . GLU A 1 91 ? -8.184 -0.141 -5.280 1.00 97.88 91 GLU A O 1
ATOM 724 N N . ALA A 1 92 ? -7.633 -0.957 -7.299 1.00 97.94 92 ALA A N 1
ATOM 725 C CA . ALA A 1 92 ? -6.532 -0.032 -7.534 1.00 97.94 92 ALA A CA 1
ATOM 726 C C . ALA A 1 92 ? -6.660 0.601 -8.922 1.00 97.94 92 ALA A C 1
ATOM 728 O O . ALA A 1 92 ? -6.897 -0.098 -9.905 1.00 97.94 92 ALA A O 1
ATOM 729 N N . GLU A 1 93 ? -6.463 1.913 -9.006 1.00 97.69 93 GLU A N 1
ATOM 730 C CA . GLU A 1 93 ? -6.531 2.677 -10.252 1.00 97.69 93 GLU A CA 1
ATOM 731 C C . GLU A 1 93 ? -5.217 3.425 -10.497 1.00 97.69 93 GLU A C 1
ATOM 733 O O . GLU A 1 93 ? -4.709 4.122 -9.615 1.00 97.69 93 GLU A O 1
ATOM 738 N N . LEU A 1 94 ? -4.673 3.312 -11.713 1.00 97.31 94 LEU A N 1
ATOM 739 C CA . LEU A 1 94 ? -3.517 4.100 -12.132 1.00 97.31 94 LEU A CA 1
ATOM 740 C C . LEU A 1 94 ? -3.935 5.563 -12.308 1.00 97.31 94 LEU A C 1
ATOM 742 O O . LEU A 1 94 ? -4.638 5.918 -13.251 1.00 97.31 94 LEU A O 1
ATOM 746 N N . SER A 1 95 ? -3.439 6.427 -11.433 1.00 96.56 95 SER A N 1
ATOM 747 C CA . SER A 1 95 ? -3.815 7.842 -11.383 1.00 96.56 95 SER A CA 1
ATOM 748 C C . SER A 1 95 ? -2.778 8.788 -11.989 1.00 96.56 95 SER A C 1
ATOM 750 O O . SER A 1 95 ? -3.108 9.928 -12.316 1.00 96.56 95 SER A O 1
ATOM 752 N N . GLY A 1 96 ? -1.531 8.345 -12.183 1.00 95.88 96 GLY A N 1
ATOM 753 C CA . GLY A 1 96 ? -0.500 9.204 -12.761 1.00 95.88 96 GLY A CA 1
ATOM 754 C C . GLY A 1 96 ? 0.923 8.671 -12.662 1.00 95.88 96 GLY A C 1
ATOM 755 O O . GLY A 1 96 ? 1.152 7.495 -12.380 1.00 95.88 96 GLY A O 1
ATOM 756 N N . LEU A 1 97 ? 1.864 9.586 -12.887 1.00 95.00 97 LEU A N 1
ATOM 757 C CA . LEU A 1 97 ? 3.289 9.421 -12.625 1.00 95.00 97 LEU A CA 1
ATOM 758 C C . LEU A 1 97 ? 3.751 10.517 -11.660 1.00 95.00 97 LEU A C 1
ATOM 760 O O . LEU A 1 97 ? 3.204 11.622 -11.661 1.00 95.00 97 LEU A O 1
ATOM 764 N N . THR A 1 98 ? 4.763 10.220 -10.860 1.00 95.62 98 THR A N 1
ATOM 765 C CA . THR A 1 98 ? 5.488 11.192 -10.036 1.00 95.62 98 THR A CA 1
ATOM 766 C C . THR A 1 98 ? 6.979 10.879 -10.086 1.00 95.62 98 THR A C 1
ATOM 768 O O . THR A 1 98 ? 7.372 9.829 -10.585 1.00 95.62 98 THR A O 1
ATOM 771 N N . GLU A 1 99 ? 7.811 11.775 -9.575 1.00 93.12 99 GLU A N 1
ATOM 772 C CA . GLU A 1 99 ? 9.257 11.569 -9.487 1.00 93.12 99 GLU A CA 1
ATOM 773 C C . GLU A 1 99 ? 9.728 11.822 -8.056 1.00 93.12 99 GLU A C 1
ATOM 775 O O . GLU A 1 99 ? 9.274 12.766 -7.398 1.00 93.12 99 GLU A O 1
ATOM 780 N N . TYR A 1 100 ? 10.636 10.973 -7.582 1.00 89.50 100 TYR A N 1
ATOM 781 C CA . TYR A 1 100 ? 11.353 11.157 -6.326 1.00 89.50 100 TYR A CA 1
ATOM 782 C C . TYR A 1 100 ? 12.847 11.030 -6.604 1.00 89.50 100 TYR A C 1
ATOM 784 O O . TYR A 1 100 ? 13.300 10.009 -7.112 1.00 89.50 100 TYR A O 1
ATOM 792 N N . ALA A 1 101 ? 13.599 12.083 -6.267 1.00 83.56 101 ALA A N 1
ATOM 793 C CA . ALA A 1 101 ? 14.999 12.223 -6.666 1.00 83.56 101 ALA A CA 1
ATOM 794 C C . ALA A 1 101 ? 15.166 12.020 -8.187 1.00 83.56 101 ALA A C 1
ATOM 796 O O . ALA A 1 101 ? 14.674 12.856 -8.940 1.00 83.56 101 ALA A O 1
ATOM 797 N N . ASP A 1 102 ? 15.807 10.927 -8.610 1.00 82.44 102 ASP A N 1
ATOM 798 C CA . ASP A 1 102 ? 16.111 10.614 -10.013 1.00 82.44 102 ASP A CA 1
ATOM 799 C C . ASP A 1 102 ? 15.334 9.386 -10.543 1.00 82.44 102 ASP A C 1
ATOM 801 O O . ASP A 1 102 ? 15.676 8.842 -11.594 1.00 82.44 102 ASP A O 1
ATOM 805 N N . GLU A 1 103 ? 14.292 8.932 -9.835 1.00 87.38 103 GLU A N 1
ATOM 806 C CA . GLU A 1 103 ? 13.464 7.791 -10.240 1.00 87.38 103 GLU A CA 1
ATOM 807 C C . GLU A 1 103 ? 11.992 8.186 -10.445 1.00 87.38 103 GLU A C 1
ATOM 809 O O . GLU A 1 103 ? 11.404 8.959 -9.680 1.00 87.38 103 GLU A O 1
ATOM 814 N N . SER A 1 104 ? 11.385 7.642 -11.503 1.00 91.94 104 SER A N 1
ATOM 815 C CA . SER A 1 104 ? 9.966 7.811 -11.815 1.00 91.94 104 SER A CA 1
ATOM 816 C C . SER A 1 104 ? 9.119 6.719 -11.164 1.00 91.94 104 SER A C 1
ATOM 818 O O . SER A 1 104 ? 9.458 5.536 -11.185 1.00 91.94 104 SER A O 1
ATOM 820 N N . PHE A 1 105 ? 7.956 7.1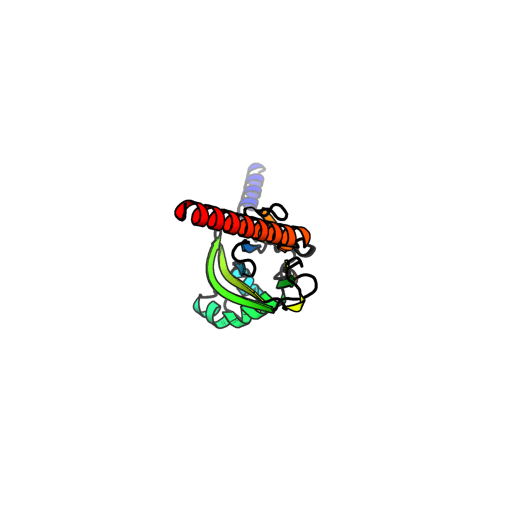14 -10.661 1.00 95.19 105 PHE A N 1
ATOM 821 C CA . PHE A 1 105 ? 7.012 6.263 -9.953 1.00 95.19 105 PHE A CA 1
ATOM 822 C C . PHE A 1 105 ? 5.652 6.298 -10.644 1.00 95.19 105 PHE A C 1
ATOM 824 O O . PHE A 1 105 ? 5.161 7.358 -11.034 1.00 95.19 105 PHE A O 1
ATOM 831 N N . SER A 1 106 ? 5.011 5.140 -10.743 1.00 95.88 106 SER A N 1
ATOM 832 C CA . SER A 1 106 ? 3.581 5.031 -11.024 1.00 95.88 106 SER A CA 1
ATOM 833 C C . SER A 1 106 ? 2.773 5.342 -9.768 1.00 95.88 106 SER A C 1
ATOM 835 O O . SER A 1 106 ? 3.100 4.865 -8.684 1.00 95.88 106 SER A O 1
ATOM 837 N N . VAL A 1 107 ? 1.722 6.148 -9.913 1.00 98.00 107 VAL A N 1
ATOM 838 C CA . VAL A 1 107 ? 0.860 6.580 -8.806 1.00 98.00 107 VAL A CA 1
ATOM 839 C C . VAL A 1 107 ? -0.465 5.842 -8.889 1.00 98.00 107 VAL A C 1
ATOM 841 O O . VAL A 1 107 ? -1.222 6.027 -9.84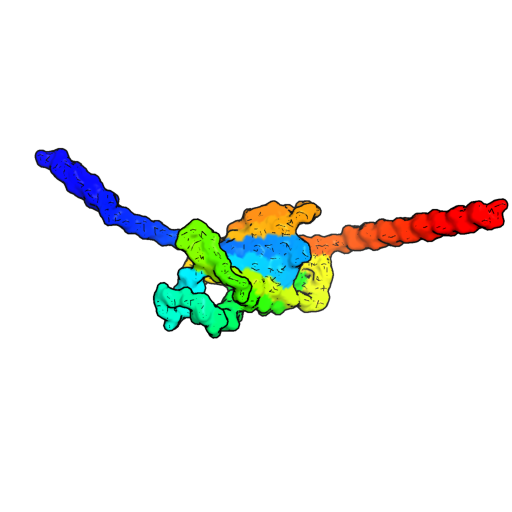4 1.00 98.00 107 VAL A O 1
ATOM 844 N N . TRP A 1 108 ? -0.790 5.081 -7.855 1.00 98.25 108 TRP A N 1
ATOM 845 C CA . TRP A 1 108 ? -2.001 4.276 -7.751 1.00 98.25 108 TRP A CA 1
ATOM 846 C C . TRP A 1 108 ? -2.904 4.801 -6.640 1.00 98.25 108 TRP A C 1
ATOM 848 O O . TRP A 1 108 ? -2.436 5.114 -5.546 1.00 98.25 108 TRP A O 1
ATOM 858 N N . GLN A 1 109 ? -4.205 4.883 -6.904 1.00 98.38 109 GLN A N 1
ATOM 859 C CA . GLN A 1 109 ? -5.211 5.067 -5.861 1.00 98.38 109 GLN A CA 1
ATOM 860 C C . GLN A 1 109 ? -5.798 3.710 -5.515 1.00 98.38 109 GLN A C 1
ATOM 862 O O . GLN A 1 109 ? -6.422 3.071 -6.358 1.00 98.38 109 GLN A O 1
ATOM 867 N N . VAL A 1 110 ? -5.573 3.266 -4.284 1.00 98.44 110 VAL A N 1
ATOM 868 C CA . VAL A 1 110 ? -6.149 2.039 -3.743 1.00 98.44 110 VAL A CA 1
ATOM 869 C C . VAL A 1 110 ? -7.368 2.414 -2.916 1.00 98.44 110 VAL A C 1
ATOM 871 O O . VAL A 1 110 ? -7.271 3.176 -1.951 1.00 98.44 110 VAL A O 1
ATOM 874 N N . HIS A 1 111 ? -8.513 1.859 -3.284 1.00 98.06 111 HIS A N 1
ATOM 875 C CA . HIS A 1 111 ? -9.779 2.032 -2.590 1.00 98.06 111 HIS A CA 1
ATOM 876 C C . HIS A 1 111 ? -10.225 0.705 -1.997 1.00 98.06 111 HIS A C 1
ATOM 878 O O . HIS A 1 111 ? -9.913 -0.358 -2.533 1.00 98.06 111 HIS A O 1
ATOM 884 N N . TRP A 1 112 ? -10.969 0.757 -0.894 1.00 97.88 112 TRP A N 1
ATOM 885 C CA . TRP A 1 112 ? -11.553 -0.455 -0.334 1.00 97.88 112 TRP A CA 1
ATOM 886 C C . TRP A 1 112 ? -12.957 -0.273 0.214 1.00 97.88 112 TRP A C 1
ATOM 888 O O . TRP A 1 112 ? -13.349 0.787 0.712 1.00 97.88 112 TRP A O 1
ATOM 898 N N . GLN A 1 113 ? -13.698 -1.374 0.180 1.00 97.06 113 GLN A N 1
ATOM 899 C CA . GLN A 1 113 ? -15.030 -1.497 0.747 1.00 97.06 113 GLN A CA 1
ATOM 900 C C . GLN A 1 113 ? -15.046 -2.684 1.703 1.00 97.06 113 GLN A C 1
ATOM 902 O O . GLN A 1 113 ? -14.738 -3.815 1.339 1.00 97.06 113 GLN A O 1
ATOM 907 N N . CYS A 1 114 ? -15.364 -2.421 2.967 1.00 95.62 114 CYS A N 1
ATOM 908 C CA . CYS A 1 114 ? -15.417 -3.469 3.980 1.00 95.62 114 CYS A CA 1
ATOM 909 C C . CYS A 1 114 ? -16.860 -3.966 4.158 1.00 95.62 114 CYS A C 1
ATOM 911 O O . CYS A 1 114 ? -17.778 -3.137 4.134 1.00 95.62 114 CYS A O 1
ATOM 913 N N . PRO A 1 115 ? -17.071 -5.271 4.419 1.00 94.50 115 PRO A N 1
ATOM 914 C CA . PRO A 1 115 ? -18.398 -5.823 4.678 1.00 94.50 115 PRO A CA 1
ATOM 915 C C . PRO A 1 115 ? -19.121 -5.090 5.816 1.00 94.50 115 PRO A C 1
ATOM 917 O O . PRO A 1 115 ? -18.497 -4.672 6.799 1.00 94.50 115 PRO A O 1
ATOM 920 N N . GLN A 1 116 ? -20.442 -4.930 5.708 1.00 88.31 116 GLN A N 1
ATOM 921 C CA . GLN A 1 116 ? -21.229 -4.179 6.697 1.00 88.31 116 GLN A CA 1
ATOM 922 C C . GLN A 1 116 ? -21.181 -4.833 8.086 1.00 88.31 116 GLN A C 1
ATOM 924 O O . GLN A 1 116 ? -21.113 -4.143 9.107 1.00 88.31 116 GLN A O 1
ATOM 929 N N . GLU A 1 117 ? -21.142 -6.163 8.127 1.00 87.75 117 GLU A N 1
ATOM 930 C CA . GLU A 1 117 ? -21.040 -6.982 9.333 1.00 87.75 117 GLU A CA 1
ATOM 931 C C . GLU A 1 117 ? -19.739 -6.771 10.118 1.00 87.75 117 GLU A C 1
ATOM 933 O O . GLU A 1 117 ? -19.683 -7.095 11.304 1.00 87.75 117 GLU A O 1
ATOM 938 N N . ALA A 1 118 ? -18.713 -6.161 9.513 1.00 86.12 118 ALA A N 1
ATOM 939 C CA . ALA A 1 118 ? -17.483 -5.798 10.210 1.00 86.12 118 ALA A CA 1
ATOM 940 C C . ALA A 1 118 ? -17.729 -4.778 11.338 1.00 86.12 118 ALA A C 1
ATOM 942 O O . ALA A 1 118 ? -16.913 -4.645 12.249 1.00 86.12 118 ALA A O 1
ATOM 943 N N . GLY A 1 119 ? -18.857 -4.060 11.306 1.00 83.00 119 GLY A N 1
ATOM 944 C CA . GLY A 1 119 ? -19.235 -3.088 12.324 1.00 83.00 119 GLY A CA 1
ATOM 945 C C . GLY A 1 119 ? -18.394 -1.808 12.277 1.00 83.00 119 GLY A C 1
ATOM 946 O O . GLY A 1 119 ? -17.316 -1.737 11.690 1.00 83.00 119 GLY A O 1
ATOM 947 N N . ILE A 1 120 ? -18.901 -0.733 12.879 1.00 82.12 120 ILE A N 1
ATOM 948 C CA . ILE A 1 120 ? -18.257 0.595 12.830 1.00 82.12 120 ILE A CA 1
ATOM 949 C C . ILE A 1 120 ? -17.181 0.807 13.903 1.00 82.12 120 ILE A C 1
ATOM 951 O O . ILE A 1 120 ? -16.404 1.748 13.807 1.00 82.12 120 ILE A O 1
ATOM 955 N N . PHE A 1 121 ? -17.128 -0.064 14.913 1.00 86.12 121 PHE A N 1
ATOM 956 C CA . PHE A 1 121 ? -16.237 0.077 16.069 1.00 86.12 121 PHE A CA 1
ATOM 957 C C . PHE A 1 121 ? -14.906 -0.671 15.920 1.00 86.12 121 PHE A C 1
ATOM 959 O O . PHE A 1 121 ? -14.019 -0.512 16.755 1.00 86.12 121 PHE A O 1
ATOM 966 N N . GLN A 1 122 ? -14.765 -1.495 14.880 1.00 92.00 122 GLN A N 1
ATOM 967 C CA . GLN A 1 122 ? -13.556 -2.277 14.641 1.00 92.00 122 GLN A CA 1
ATOM 968 C C . GLN A 1 122 ? -12.444 -1.420 14.018 1.00 92.00 122 GLN A C 1
ATOM 970 O O . GLN A 1 122 ? -12.744 -0.531 13.215 1.00 92.00 122 GLN A O 1
ATOM 975 N N . PRO A 1 123 ? -11.168 -1.692 14.349 1.00 93.38 123 PRO A N 1
ATOM 976 C CA . PRO A 1 123 ? -10.046 -1.003 13.727 1.00 93.38 123 PRO A CA 1
ATOM 977 C C . PRO A 1 123 ? -9.939 -1.369 12.248 1.00 93.38 123 PRO A C 1
ATOM 979 O O . PRO A 1 123 ? -10.324 -2.468 11.848 1.00 93.38 123 PRO A O 1
ATOM 982 N N . THR A 1 124 ? -9.364 -0.469 11.455 1.00 96.19 124 THR A N 1
ATOM 983 C CA . THR A 1 124 ? -8.955 -0.764 10.075 1.00 96.19 124 THR A CA 1
ATOM 984 C C . THR A 1 124 ? -7.444 -0.920 10.028 1.00 96.19 124 THR A C 1
ATOM 986 O O . THR A 1 124 ? -6.722 -0.021 10.468 1.00 96.19 124 THR A O 1
ATOM 989 N N . THR A 1 125 ? -6.964 -2.049 9.519 1.00 97.38 125 THR A N 1
ATOM 990 C CA . THR A 1 125 ? -5.539 -2.390 9.451 1.00 97.38 125 THR A CA 1
ATOM 991 C C . THR A 1 125 ? -5.113 -2.685 8.021 1.00 97.38 125 THR A C 1
ATOM 993 O O . THR A 1 125 ? -5.853 -3.337 7.289 1.00 97.38 125 THR A O 1
ATOM 996 N N . LEU A 1 126 ? -3.907 -2.249 7.673 1.00 98.00 126 LEU A N 1
ATOM 997 C CA . LEU A 1 126 ? -3.193 -2.521 6.435 1.00 98.00 126 LEU A CA 1
ATOM 998 C C . LEU A 1 126 ? -2.110 -3.570 6.686 1.00 98.00 126 LEU A C 1
ATOM 1000 O O . LEU A 1 126 ? -1.196 -3.335 7.475 1.00 98.00 126 LEU A O 1
ATOM 1004 N N . ASP A 1 127 ? -2.197 -4.688 5.986 1.00 97.38 127 ASP A N 1
ATOM 1005 C CA . ASP A 1 127 ? -1.102 -5.631 5.793 1.00 97.38 127 ASP A CA 1
ATOM 1006 C C . ASP A 1 127 ? -0.559 -5.438 4.371 1.00 97.38 127 ASP A C 1
ATOM 1008 O O . ASP A 1 127 ? -1.319 -5.459 3.402 1.00 97.38 127 ASP A O 1
ATOM 1012 N N . TYR A 1 128 ? 0.735 -5.160 4.260 1.00 96.88 128 TYR A N 1
ATOM 1013 C CA . TYR A 1 128 ? 1.405 -4.868 2.997 1.00 96.88 128 TYR A CA 1
ATOM 1014 C C . TYR A 1 128 ? 2.498 -5.904 2.796 1.00 96.88 128 TYR A C 1
ATOM 1016 O O . TYR A 1 128 ? 3.398 -6.006 3.631 1.00 96.88 128 TYR A O 1
ATOM 1024 N N . ARG A 1 129 ? 2.433 -6.642 1.689 1.00 95.44 129 ARG A N 1
ATOM 1025 C CA . ARG A 1 129 ? 3.409 -7.678 1.330 1.00 95.44 129 ARG A CA 1
ATOM 1026 C C . ARG A 1 129 ? 4.002 -7.525 -0.067 1.00 95.44 129 ARG A C 1
ATOM 1028 O O . ARG A 1 129 ? 4.890 -8.294 -0.428 1.00 95.44 129 ARG A O 1
ATOM 1035 N N . LEU A 1 130 ? 3.523 -6.539 -0.815 1.00 94.25 130 LEU A N 1
ATOM 1036 C CA . LEU A 1 130 ? 3.896 -6.297 -2.200 1.00 94.25 130 LEU A CA 1
ATOM 1037 C C . LEU A 1 130 ? 5.417 -6.087 -2.328 1.00 94.25 130 LEU A C 1
ATOM 1039 O O . LEU A 1 130 ? 6.012 -5.345 -1.544 1.00 94.25 130 LEU A O 1
ATOM 1043 N N . LEU A 1 131 ? 6.022 -6.753 -3.318 1.00 92.38 131 LEU A N 1
ATOM 1044 C CA . LEU A 1 131 ? 7.459 -6.766 -3.640 1.00 92.38 131 LEU A CA 1
ATOM 1045 C C . LEU A 1 131 ? 8.386 -7.435 -2.609 1.00 92.38 131 LEU A C 1
ATOM 1047 O O . LEU A 1 131 ? 9.580 -7.555 -2.866 1.00 92.38 131 LEU A O 1
ATOM 1051 N N . PHE A 1 132 ? 7.896 -7.908 -1.457 1.00 92.12 132 PHE A N 1
ATOM 1052 C CA . PHE A 1 132 ? 8.773 -8.535 -0.455 1.00 92.12 132 PHE A CA 1
ATOM 1053 C C . PHE A 1 132 ? 9.283 -9.924 -0.848 1.00 92.12 132 PHE A C 1
ATOM 1055 O O . PHE A 1 132 ? 10.306 -10.360 -0.315 1.00 92.12 132 PHE A O 1
ATOM 1062 N N . ASN A 1 133 ? 8.584 -10.637 -1.735 1.00 88.50 133 ASN A N 1
ATOM 1063 C CA . ASN A 1 133 ? 9.057 -11.933 -2.229 1.00 88.50 133 ASN A CA 1
ATOM 1064 C C . ASN A 1 133 ? 10.137 -11.751 -3.305 1.00 88.50 133 ASN A C 1
ATOM 1066 O O . ASN A 1 133 ? 11.022 -12.594 -3.445 1.00 88.50 133 ASN A O 1
ATOM 1070 N N . GLU A 1 134 ? 10.054 -10.651 -4.045 1.00 87.62 134 GLU A N 1
ATOM 1071 C CA . GLU A 1 134 ? 10.907 -10.293 -5.167 1.00 87.62 134 GLU A CA 1
ATOM 1072 C C . GLU A 1 134 ? 12.177 -9.576 -4.701 1.00 87.62 134 GLU A C 1
ATOM 1074 O O . GLU A 1 134 ? 13.279 -9.930 -5.123 1.00 87.62 134 GLU A O 1
ATOM 1079 N N . ASP A 1 135 ? 12.033 -8.630 -3.772 1.00 88.94 135 ASP A N 1
ATOM 1080 C CA . ASP A 1 135 ? 13.122 -7.941 -3.090 1.00 88.94 135 ASP A CA 1
ATOM 1081 C C . ASP A 1 135 ? 12.909 -7.966 -1.567 1.00 88.94 135 ASP A C 1
ATOM 1083 O O . ASP A 1 135 ? 12.190 -7.164 -0.971 1.00 88.94 135 ASP A O 1
ATOM 1087 N N . SER A 1 136 ? 13.621 -8.872 -0.896 1.00 88.44 136 SER A N 1
ATOM 1088 C CA . SER A 1 136 ? 13.622 -8.969 0.572 1.00 88.44 136 SER A CA 1
ATOM 1089 C C . SER A 1 136 ? 14.122 -7.705 1.296 1.00 88.44 136 SER A C 1
ATOM 1091 O O . SER A 1 136 ? 13.887 -7.550 2.499 1.00 88.44 136 SER A O 1
ATOM 1093 N N . LEU A 1 137 ? 14.833 -6.811 0.598 1.00 90.81 137 LEU A N 1
ATOM 1094 C CA . LEU A 1 137 ? 15.298 -5.528 1.120 1.00 90.81 137 LEU A CA 1
ATOM 1095 C C . LEU A 1 137 ? 14.333 -4.378 0.815 1.00 90.81 137 LEU A C 1
ATOM 1097 O O . LEU A 1 137 ? 14.590 -3.269 1.310 1.00 90.81 137 LEU A O 1
ATOM 1101 N N . HIS A 1 138 ? 13.236 -4.646 0.094 1.00 93.50 138 HIS A N 1
ATOM 1102 C CA . HIS A 1 138 ? 12.211 -3.664 -0.227 1.00 93.50 138 HIS A CA 1
ATOM 1103 C C . HIS A 1 138 ? 11.705 -2.971 1.040 1.00 93.50 138 HIS A C 1
ATOM 1105 O O . HIS A 1 138 ? 11.573 -3.570 2.119 1.00 93.50 138 HIS A O 1
ATOM 1111 N N . ARG A 1 139 ? 11.417 -1.676 0.920 1.00 94.25 139 ARG A N 1
ATOM 1112 C CA . ARG A 1 139 ? 10.863 -0.869 2.007 1.00 94.25 139 ARG A CA 1
ATOM 1113 C C . ARG A 1 139 ? 9.595 -0.178 1.541 1.00 94.25 139 ARG A C 1
ATOM 1115 O O . ARG A 1 139 ? 9.634 0.653 0.645 1.00 94.25 139 ARG A O 1
ATOM 1122 N N . ALA A 1 140 ? 8.498 -0.435 2.240 1.00 96.69 140 ALA A N 1
ATOM 1123 C CA . ALA A 1 140 ? 7.289 0.364 2.094 1.00 96.69 140 ALA A CA 1
ATOM 1124 C C . ALA A 1 140 ? 7.286 1.485 3.137 1.00 96.69 140 ALA A C 1
ATOM 1126 O O . ALA A 1 140 ? 7.405 1.230 4.334 1.00 96.69 140 ALA A O 1
ATOM 1127 N N . VAL A 1 141 ? 7.147 2.738 2.718 1.00 97.38 141 VAL A N 1
ATOM 1128 C CA . VAL A 1 141 ? 7.130 3.902 3.610 1.00 97.38 141 VAL A CA 1
ATOM 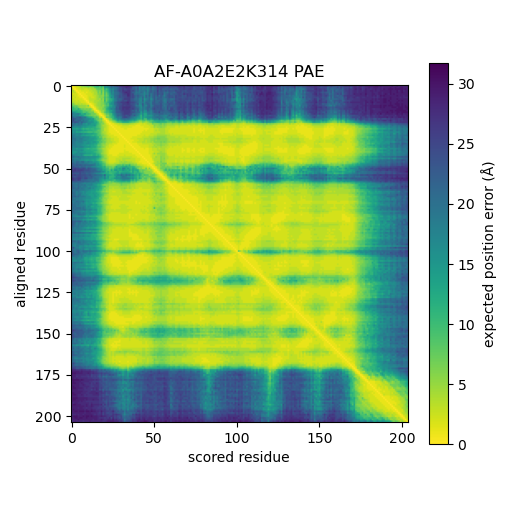1129 C C . VAL A 1 141 ? 5.708 4.437 3.715 1.00 97.38 141 VAL A C 1
ATOM 1131 O O . VAL A 1 141 ? 5.237 5.179 2.859 1.00 97.38 141 VAL A O 1
ATOM 1134 N N . LEU A 1 142 ? 5.020 4.083 4.800 1.00 98.19 142 LEU A N 1
ATOM 1135 C CA . LEU A 1 142 ? 3.679 4.560 5.113 1.00 98.19 142 LEU A CA 1
ATOM 1136 C C . LEU A 1 142 ? 3.732 5.907 5.834 1.00 98.19 142 LEU A C 1
ATOM 1138 O O . LEU A 1 142 ? 4.083 5.991 7.012 1.00 98.19 142 LEU A O 1
ATOM 1142 N N . THR A 1 143 ? 3.286 6.950 5.149 1.00 98.12 143 THR A N 1
ATOM 1143 C CA . THR A 1 143 ? 2.998 8.261 5.722 1.00 98.12 143 THR A CA 1
ATOM 1144 C C . THR A 1 143 ? 1.516 8.348 6.066 1.00 98.12 143 THR A C 1
ATOM 1146 O O . THR A 1 143 ? 0.651 8.291 5.192 1.00 98.12 143 THR A O 1
ATOM 1149 N N . ARG A 1 144 ? 1.207 8.515 7.353 1.00 96.81 144 ARG A N 1
ATOM 1150 C CA . ARG A 1 144 ? -0.157 8.760 7.830 1.00 96.81 144 ARG A CA 1
ATOM 1151 C C . ARG A 1 144 ? -0.354 10.229 8.159 1.00 96.81 144 ARG A C 1
ATOM 1153 O O . ARG A 1 144 ? 0.411 10.803 8.936 1.00 96.81 144 ARG A O 1
ATOM 1160 N N . HIS A 1 145 ? -1.429 10.800 7.631 1.00 96.44 145 HIS A N 1
ATOM 1161 C CA . HIS A 1 145 ? -1.910 12.128 7.974 1.00 96.44 145 HIS A CA 1
ATOM 1162 C C . HIS A 1 145 ? -3.249 12.018 8.715 1.00 96.44 145 HIS A C 1
ATOM 1164 O O . HIS A 1 145 ? -4.298 11.762 8.126 1.00 96.44 145 HIS A O 1
ATOM 1170 N N . ALA A 1 146 ? -3.193 12.175 10.036 1.00 92.94 146 ALA A N 1
ATOM 1171 C CA . ALA A 1 146 ? -4.311 11.983 10.953 1.00 92.94 146 ALA A CA 1
ATOM 1172 C C . ALA A 1 146 ? -4.403 13.121 11.990 1.00 92.94 146 ALA A C 1
ATOM 1174 O O . ALA A 1 146 ? -4.293 12.884 13.201 1.00 92.94 146 ALA A O 1
ATOM 1175 N N . PRO A 1 147 ? -4.549 14.384 11.549 1.00 89.69 147 PRO A N 1
ATOM 1176 C CA . PRO A 1 147 ? -4.599 15.524 12.452 1.00 89.69 147 PRO A CA 1
ATOM 1177 C C . PRO A 1 147 ? -5.769 15.380 13.433 1.00 89.69 147 PRO A C 1
ATOM 1179 O O . PRO A 1 147 ? -6.885 15.027 13.061 1.00 89.69 147 PRO A O 1
ATOM 1182 N N . GLY A 1 148 ? -5.506 15.628 14.717 1.00 83.38 148 GLY A N 1
ATOM 1183 C CA . GLY A 1 148 ? -6.516 15.534 15.777 1.00 83.38 148 GLY A CA 1
ATOM 1184 C C . GLY A 1 148 ? -6.856 14.112 16.245 1.00 83.38 148 GLY A C 1
ATOM 1185 O O . GLY A 1 148 ? -7.563 13.961 17.244 1.00 83.38 148 GLY A O 1
ATOM 1186 N N . MET A 1 149 ? -6.324 13.063 15.608 1.00 84.00 149 MET A N 1
ATOM 1187 C CA . MET A 1 149 ? -6.537 11.678 16.033 1.00 84.00 149 MET A CA 1
ATOM 1188 C C . MET A 1 149 ? -5.478 11.247 17.059 1.00 84.00 149 MET A C 1
ATOM 1190 O O . MET A 1 149 ? -4.455 10.657 16.738 1.00 84.00 149 MET A O 1
ATOM 1194 N N . TRP A 1 150 ? -5.735 11.535 18.332 1.00 81.38 150 TRP A N 1
ATOM 1195 C CA . TRP A 1 150 ? -4.809 11.274 19.446 1.00 81.38 150 TRP A CA 1
ATOM 1196 C C . TRP A 1 150 ? -4.422 9.795 19.631 1.00 81.38 150 TRP A C 1
ATOM 1198 O O . TRP A 1 150 ? -3.301 9.510 20.040 1.00 81.38 150 TRP A O 1
ATOM 1208 N N . LEU A 1 151 ? -5.321 8.856 19.313 1.00 83.12 151 LEU A N 1
ATOM 1209 C CA . LEU A 1 151 ? -5.052 7.411 19.397 1.00 83.12 151 LEU A CA 1
ATOM 1210 C C . LEU A 1 151 ? -4.137 6.891 18.283 1.00 83.12 151 LEU A C 1
ATOM 1212 O O . LEU A 1 151 ? -3.580 5.803 18.407 1.00 83.12 151 LEU A O 1
ATOM 1216 N N . LEU A 1 152 ? -4.010 7.639 17.189 1.00 86.19 152 LEU A N 1
ATOM 1217 C CA . LEU A 1 152 ? -3.186 7.266 16.052 1.00 86.19 152 LEU A CA 1
ATOM 1218 C C . LEU A 1 152 ? -2.678 8.546 15.373 1.00 86.19 152 LEU A C 1
ATOM 1220 O O . LEU A 1 152 ? -3.264 8.985 14.381 1.00 86.19 152 LEU A O 1
ATOM 1224 N N . PRO A 1 153 ? -1.629 9.177 15.929 1.00 86.75 153 PRO A N 1
ATOM 1225 C CA . PRO A 1 153 ? -1.129 10.444 15.417 1.00 86.75 153 PRO A CA 1
ATOM 1226 C C . PRO A 1 153 ? -0.527 10.290 14.015 1.00 86.75 153 PRO A C 1
ATOM 1228 O O . PRO A 1 153 ? -0.119 9.198 13.603 1.00 86.75 153 PRO A O 1
ATOM 1231 N N . SER A 1 154 ? -0.436 11.413 13.300 1.00 94.81 154 SER A N 1
ATOM 1232 C CA . SER A 1 154 ? 0.318 11.506 12.049 1.00 94.81 154 SER A CA 1
ATOM 1233 C C . SER A 1 154 ? 1.768 11.059 12.246 1.00 94.81 154 SER A C 1
ATOM 1235 O O . SER A 1 154 ? 2.372 11.323 13.288 1.00 94.81 154 SER A O 1
ATOM 1237 N N . GLY A 1 155 ? 2.348 10.419 11.236 1.00 95.50 155 GLY A N 1
ATOM 1238 C CA . GLY A 1 155 ? 3.713 9.913 11.322 1.00 95.50 155 GLY A CA 1
ATOM 1239 C C . GLY A 1 155 ? 4.126 9.085 10.116 1.00 95.50 155 GLY A C 1
ATOM 1240 O O . GLY A 1 155 ? 3.325 8.825 9.219 1.00 95.50 155 GLY A O 1
ATOM 1241 N N . ILE A 1 156 ? 5.390 8.670 10.121 1.00 96.56 156 ILE A N 1
ATOM 1242 C CA . ILE A 1 156 ? 5.995 7.840 9.080 1.00 96.56 156 ILE A CA 1
ATOM 1243 C C . ILE A 1 156 ? 6.354 6.485 9.689 1.00 96.56 156 ILE A C 1
ATOM 1245 O O . ILE A 1 156 ? 6.956 6.417 10.760 1.00 96.56 156 ILE A O 1
ATOM 1249 N N . HIS A 1 157 ? 5.983 5.411 9.000 1.00 95.69 157 HIS A N 1
ATOM 1250 C CA . HIS A 1 157 ? 6.229 4.031 9.399 1.00 95.69 157 HIS A CA 1
ATOM 1251 C C . HIS A 1 157 ? 6.839 3.266 8.234 1.00 95.69 157 HIS A C 1
ATOM 1253 O O . HIS A 1 157 ? 6.315 3.307 7.128 1.00 95.69 157 HIS A O 1
ATOM 1259 N N . VAL A 1 158 ? 7.932 2.553 8.487 1.00 96.44 158 VAL A N 1
ATOM 1260 C CA . VAL A 1 158 ? 8.559 1.699 7.476 1.00 96.44 158 VAL A CA 1
ATOM 1261 C C . VAL A 1 158 ? 8.058 0.273 7.660 1.00 96.44 158 VAL A C 1
ATOM 1263 O O . VAL A 1 158 ? 8.252 -0.310 8.727 1.00 96.44 158 VAL A O 1
ATOM 1266 N N . LEU A 1 159 ? 7.430 -0.265 6.622 1.00 96.38 159 LEU A N 1
ATOM 1267 C CA . LEU A 1 159 ? 6.975 -1.640 6.504 1.00 96.38 159 LEU A CA 1
ATOM 1268 C C . LEU A 1 159 ? 8.069 -2.473 5.823 1.00 96.38 159 LEU A C 1
ATOM 1270 O O . LEU A 1 159 ? 8.754 -2.022 4.903 1.00 96.38 159 LEU A O 1
ATOM 1274 N N . LYS A 1 160 ? 8.239 -3.685 6.332 1.00 93.88 160 LYS A N 1
ATOM 1275 C CA . LYS A 1 160 ? 9.251 -4.696 5.990 1.00 93.88 160 LYS A CA 1
ATOM 1276 C C . LYS A 1 160 ? 8.591 -6.082 6.052 1.00 93.88 160 LYS A C 1
ATOM 1278 O O . LYS A 1 160 ? 7.551 -6.171 6.708 1.00 93.88 160 LYS A O 1
ATOM 1283 N N . PRO A 1 161 ? 9.204 -7.152 5.514 1.00 92.69 161 PRO A N 1
ATOM 1284 C CA . PRO A 1 161 ? 8.585 -8.482 5.446 1.00 92.69 161 PRO A CA 1
ATOM 1285 C C . PRO A 1 161 ? 7.974 -9.004 6.758 1.00 92.69 161 PRO A C 1
ATOM 1287 O O . PRO A 1 161 ? 6.882 -9.560 6.744 1.00 92.69 161 PRO A O 1
ATOM 1290 N N . ASP A 1 162 ? 8.625 -8.755 7.899 1.00 91.44 162 ASP A N 1
ATOM 1291 C CA . ASP A 1 162 ? 8.161 -9.214 9.221 1.00 91.44 162 ASP A CA 1
ATOM 1292 C C . ASP A 1 162 ? 7.332 -8.162 9.986 1.00 91.44 162 ASP A C 1
ATOM 1294 O O . ASP A 1 162 ? 7.170 -8.234 11.208 1.00 91.44 162 ASP A O 1
ATOM 1298 N N . SER A 1 163 ? 6.848 -7.123 9.302 1.00 92.12 163 SER A N 1
ATOM 1299 C CA . SER A 1 163 ? 6.047 -6.076 9.940 1.00 92.12 163 SER A CA 1
ATOM 1300 C C . SER A 1 163 ? 4.660 -6.593 10.280 1.00 92.12 163 SER A C 1
ATOM 1302 O O . SER A 1 163 ? 3.983 -7.199 9.458 1.00 92.12 163 SER A O 1
ATOM 1304 N N . LEU A 1 164 ? 4.202 -6.296 11.495 1.00 94.00 164 LEU A N 1
ATOM 1305 C CA . LEU A 1 164 ? 2.803 -6.510 11.848 1.00 94.00 164 LEU A CA 1
ATOM 1306 C C . LEU A 1 164 ? 1.898 -5.568 11.032 1.00 94.00 164 LEU A C 1
ATOM 1308 O O . LEU A 1 164 ? 2.335 -4.463 10.683 1.00 94.00 164 LEU A O 1
ATOM 1312 N N . PRO A 1 165 ? 0.624 -5.941 10.803 1.00 95.44 165 PRO A N 1
ATOM 1313 C CA . PRO A 1 165 ? -0.334 -5.067 10.141 1.00 95.44 165 PRO A CA 1
ATOM 1314 C C . PRO A 1 165 ? -0.406 -3.684 10.800 1.00 95.44 165 PRO A C 1
ATOM 1316 O O . PRO A 1 165 ? -0.577 -3.543 12.015 1.00 95.44 165 PRO A O 1
ATOM 1319 N N . SER A 1 166 ? -0.293 -2.641 9.985 1.00 95.44 166 SER A N 1
ATOM 1320 C CA . SER A 1 166 ? -0.348 -1.250 10.419 1.00 95.44 166 SER A CA 1
ATOM 1321 C C . SER A 1 166 ? -1.784 -0.797 10.625 1.00 95.44 166 SER A C 1
ATOM 1323 O O . SER A 1 166 ? -2.628 -0.943 9.750 1.00 95.44 166 SER A O 1
ATOM 1325 N N . THR A 1 167 ? -2.080 -0.179 11.765 1.00 94.88 167 THR A N 1
ATOM 1326 C CA . THR A 1 167 ? -3.403 0.423 11.981 1.00 94.88 167 THR A CA 1
ATOM 1327 C C . THR A 1 167 ? -3.529 1.708 11.160 1.00 94.88 167 THR A C 1
ATOM 1329 O O . THR A 1 167 ? -2.679 2.593 11.268 1.00 94.88 167 THR A O 1
ATOM 1332 N N . LEU A 1 168 ? -4.586 1.804 10.350 1.00 93.81 168 LEU A N 1
ATOM 1333 C CA . LEU A 1 168 ? -4.990 3.013 9.625 1.00 93.81 168 LEU A CA 1
ATOM 1334 C C . LEU A 1 168 ? -6.067 3.772 10.400 1.00 93.81 168 LEU A C 1
ATOM 1336 O O . LEU A 1 168 ? -5.958 4.975 10.596 1.00 93.81 168 LEU A O 1
ATOM 1340 N N . LEU A 1 169 ? -7.070 3.059 10.919 1.00 91.69 169 LEU A N 1
ATOM 1341 C CA . LEU A 1 169 ? -8.096 3.631 11.792 1.00 91.69 169 LEU A CA 1
ATOM 1342 C C . LEU A 1 169 ? -8.127 2.871 13.117 1.00 91.69 169 LEU A C 1
ATOM 1344 O O . LEU A 1 169 ? -8.282 1.645 13.100 1.00 91.69 169 LEU A O 1
ATOM 1348 N N . PRO A 1 170 ? -8.002 3.562 14.263 1.00 88.50 170 PRO A N 1
ATOM 1349 C CA . PRO A 1 170 ? -8.140 2.929 15.565 1.00 88.50 170 PRO A CA 1
ATOM 1350 C C . PRO A 1 170 ? -9.594 2.482 15.799 1.00 88.50 170 PRO A C 1
ATOM 1352 O O . PRO A 1 170 ? -10.514 2.985 15.148 1.00 88.50 170 PRO A O 1
ATOM 1355 N N . PRO A 1 171 ? -9.833 1.558 16.745 1.00 85.25 171 PRO A N 1
ATOM 1356 C CA . PRO A 1 171 ? -11.193 1.200 17.117 1.00 85.25 171 PRO A CA 1
ATOM 1357 C C . PRO A 1 171 ? -11.917 2.416 17.706 1.00 85.25 171 PRO A C 1
ATOM 1359 O O . PRO A 1 171 ? -11.364 3.157 18.525 1.00 85.25 171 PRO A O 1
ATOM 1362 N N . VAL A 1 172 ? -13.180 2.603 17.330 1.00 79.94 172 VAL A N 1
ATOM 1363 C CA . VAL A 1 172 ? -14.036 3.618 17.953 1.00 79.94 172 VAL A CA 1
ATOM 1364 C C . VAL A 1 172 ? -14.602 3.023 19.240 1.00 79.94 172 VAL A C 1
ATOM 1366 O O . VAL A 1 172 ? -15.231 1.966 19.218 1.00 79.94 172 VAL A O 1
ATOM 1369 N N . SER A 1 173 ? -14.391 3.676 20.385 1.00 68.81 173 SER A N 1
ATOM 1370 C CA . SER A 1 173 ? -14.980 3.191 21.636 1.00 68.81 173 SER A CA 1
ATOM 1371 C C . SER A 1 173 ? -16.487 3.467 21.663 1.00 68.81 173 SER A C 1
ATOM 1373 O O . SER A 1 173 ? -16.946 4.557 21.314 1.00 68.81 173 SER A O 1
ATOM 1375 N N . GLN A 1 174 ? -17.278 2.488 22.114 1.00 62.94 174 GLN A N 1
ATOM 1376 C CA . GLN A 1 174 ? -18.733 2.650 22.232 1.00 62.94 174 GLN A CA 1
ATOM 1377 C C . GLN A 1 174 ? -19.094 3.805 23.182 1.00 62.94 174 GLN A C 1
ATOM 1379 O O . GLN A 1 174 ? -19.998 4.587 22.902 1.00 62.94 174 GLN A O 1
ATOM 1384 N N . ASN A 1 175 ? -18.329 3.977 24.264 1.00 63.88 175 ASN A N 1
ATOM 1385 C CA . ASN A 1 175 ? -18.528 5.057 25.232 1.00 63.88 175 ASN A CA 1
ATOM 1386 C C . ASN A 1 175 ? -18.321 6.451 24.618 1.00 63.88 175 ASN A C 1
ATOM 1388 O O . ASN A 1 175 ? -19.051 7.377 24.966 1.00 63.88 175 ASN A O 1
ATOM 1392 N N . ALA A 1 176 ? -17.378 6.609 23.682 1.00 61.50 176 ALA A N 1
ATOM 1393 C CA . ALA A 1 176 ? -17.211 7.867 22.958 1.00 61.50 176 ALA A CA 1
ATOM 1394 C C . ALA A 1 176 ? -18.416 8.155 22.047 1.00 61.50 176 ALA A C 1
ATOM 1396 O O . ALA A 1 176 ? -18.906 9.284 22.021 1.00 61.50 176 ALA A O 1
ATOM 1397 N N . ALA A 1 177 ? -18.946 7.136 21.362 1.00 60.94 177 ALA A N 1
ATOM 1398 C CA . ALA A 1 177 ? -20.124 7.284 20.506 1.00 60.94 177 ALA A CA 1
ATOM 1399 C C . ALA A 1 177 ? -21.385 7.666 21.306 1.00 60.94 177 ALA A C 1
ATOM 1401 O O . ALA A 1 177 ? -22.096 8.601 20.931 1.00 60.94 177 ALA A O 1
ATOM 1402 N N . TYR A 1 178 ? -21.625 7.015 22.451 1.00 64.75 178 TYR A N 1
ATOM 1403 C CA . TYR A 1 178 ? -22.716 7.390 23.357 1.00 64.75 178 TYR A CA 1
ATOM 1404 C C . TYR A 1 178 ? -22.517 8.782 23.966 1.00 64.75 178 TYR A C 1
ATOM 1406 O O . TYR A 1 178 ? -23.490 9.514 24.131 1.00 64.75 178 TYR A O 1
ATOM 1414 N N . GLY A 1 179 ? -21.273 9.181 24.247 1.00 62.97 179 GLY A N 1
ATOM 1415 C CA . GLY A 1 179 ? -20.947 10.525 24.725 1.00 62.97 179 GLY A CA 1
ATOM 1416 C C . GLY A 1 179 ? -21.320 11.621 23.723 1.00 62.97 179 GLY A C 1
ATOM 1417 O O . GLY A 1 179 ? -21.945 12.611 24.104 1.00 62.97 179 GLY A O 1
ATOM 1418 N N . VAL A 1 180 ? -21.016 11.427 22.434 1.00 68.81 180 VAL A N 1
ATOM 1419 C CA . VAL A 1 180 ? -21.398 12.368 21.363 1.00 68.81 180 VAL A CA 1
ATOM 1420 C C . VAL A 1 180 ? -22.917 12.429 21.194 1.00 68.81 180 VAL A C 1
ATOM 1422 O O . VAL A 1 180 ? -23.485 13.519 21.128 1.00 68.81 180 VAL A O 1
ATOM 1425 N N . LEU A 1 181 ? -23.599 11.279 21.189 1.00 70.00 181 LEU A N 1
ATOM 1426 C CA . LEU A 1 181 ? -25.064 11.223 21.133 1.00 70.00 181 LEU A CA 1
ATOM 1427 C C . LEU A 1 181 ? -25.711 11.940 22.327 1.00 70.00 181 LEU A C 1
ATOM 1429 O O . LEU A 1 181 ? -26.626 12.742 22.140 1.00 70.00 181 LEU A O 1
ATOM 1433 N N . ALA A 1 182 ? -25.215 11.712 23.544 1.00 67.44 182 ALA A N 1
ATOM 1434 C CA . ALA A 1 182 ? -25.703 12.380 24.747 1.00 67.44 182 ALA A CA 1
ATOM 1435 C C . ALA A 1 182 ? -25.475 13.902 24.697 1.00 67.44 182 ALA A C 1
ATOM 1437 O O . ALA A 1 182 ? -26.362 14.671 25.076 1.00 67.44 182 ALA A O 1
ATOM 1438 N N . ALA A 1 183 ? -24.327 14.353 24.185 1.00 70.00 183 ALA A N 1
ATOM 1439 C CA . ALA A 1 183 ? -24.031 15.772 23.990 1.00 70.00 183 ALA A CA 1
ATOM 1440 C C . ALA A 1 183 ? -24.971 16.430 22.961 1.00 70.00 183 ALA A C 1
ATOM 1442 O O . ALA A 1 183 ? -25.487 17.522 23.196 1.00 70.00 183 ALA A O 1
ATOM 1443 N N . LEU A 1 184 ? -25.263 15.754 21.845 1.00 77.44 184 LEU A N 1
ATOM 1444 C CA . LEU A 1 184 ? -26.193 16.258 20.828 1.00 77.44 184 LEU A CA 1
ATOM 1445 C C . LEU A 1 184 ? -27.635 16.314 21.347 1.00 77.44 184 LEU A C 1
ATOM 1447 O O . LEU A 1 184 ? -28.330 17.308 21.134 1.00 77.44 184 LEU A O 1
ATOM 1451 N N . LEU A 1 185 ? -28.076 15.287 22.079 1.00 82.69 185 LEU A N 1
ATOM 1452 C CA . LEU A 1 185 ? -29.402 15.259 22.700 1.00 82.69 185 LEU A CA 1
ATOM 1453 C C . LEU A 1 185 ? -29.558 16.369 23.746 1.00 82.69 185 LEU A C 1
ATOM 1455 O O . LEU A 1 185 ? -30.562 17.081 23.743 1.00 82.69 185 LEU A O 1
ATOM 1459 N N . THR A 1 186 ? -28.562 16.564 24.611 1.00 79.38 186 THR A N 1
ATOM 1460 C CA . THR A 1 186 ? -28.591 17.636 25.620 1.00 79.38 186 THR A CA 1
ATOM 1461 C C . THR A 1 186 ? -28.577 19.024 24.980 1.00 79.38 186 THR A C 1
ATOM 1463 O O . THR A 1 186 ? -29.382 19.874 25.367 1.00 79.38 186 THR A O 1
ATOM 1466 N N . ALA A 1 187 ? -27.750 19.250 23.955 1.00 79.50 187 ALA A N 1
ATOM 1467 C CA . ALA A 1 187 ? -27.754 20.494 23.186 1.00 79.50 187 ALA A CA 1
ATOM 1468 C C . ALA A 1 187 ? -29.114 20.753 22.509 1.00 79.50 187 ALA A C 1
ATOM 1470 O O . ALA A 1 187 ? -29.638 21.867 22.584 1.00 79.50 187 ALA A O 1
ATOM 1471 N N . GLY A 1 188 ? -29.728 19.722 21.919 1.00 84.56 188 GLY A N 1
ATOM 1472 C CA . GLY A 1 188 ? -31.064 19.797 21.324 1.00 84.56 188 GLY A CA 1
ATOM 1473 C C . GLY A 1 188 ? -32.151 20.155 22.342 1.00 84.56 188 GLY A C 1
ATOM 1474 O O . GLY A 1 188 ? -32.955 21.058 22.102 1.00 84.56 188 GLY A O 1
ATOM 1475 N N . VAL A 1 189 ? -32.146 19.523 23.519 1.00 86.25 189 VAL A N 1
ATOM 1476 C CA . VAL A 1 189 ? -33.081 19.843 24.613 1.00 86.25 189 VAL A CA 1
ATOM 1477 C C . VAL A 1 189 ? -32.902 21.287 25.087 1.00 86.25 189 VAL A C 1
ATOM 1479 O O . VAL A 1 189 ? -33.888 22.014 25.229 1.00 86.25 189 VAL A O 1
ATOM 1482 N N . LEU A 1 190 ? -31.661 21.742 25.284 1.00 85.12 190 LEU A N 1
ATOM 1483 C CA . LEU A 1 190 ? -31.367 23.121 25.686 1.00 85.12 190 LEU A CA 1
ATOM 1484 C C . LEU A 1 190 ? -31.847 24.138 24.645 1.00 85.12 190 LEU A C 1
ATOM 1486 O O . LEU A 1 190 ? -32.414 25.172 25.011 1.00 85.12 190 LEU A O 1
ATOM 1490 N N . LEU A 1 191 ? -31.683 23.834 23.356 1.00 86.00 191 LEU A N 1
ATOM 1491 C CA . LEU A 1 191 ? -32.182 24.663 22.263 1.00 86.00 191 LEU A CA 1
ATOM 1492 C C . LEU A 1 191 ? -33.714 24.772 22.305 1.00 86.00 191 LEU A C 1
ATOM 1494 O O . LEU A 1 191 ? -34.250 25.879 22.260 1.00 86.00 191 LEU A O 1
ATOM 1498 N N . ILE A 1 192 ? -34.422 23.652 22.477 1.00 87.06 192 ILE A N 1
ATOM 1499 C CA . ILE A 1 192 ? -35.891 23.620 22.570 1.00 87.06 192 ILE A CA 1
ATOM 1500 C C . ILE A 1 192 ? -36.389 24.426 23.777 1.00 87.06 192 ILE A C 1
ATOM 1502 O O . ILE A 1 192 ? -37.324 25.223 23.651 1.00 87.06 192 ILE A O 1
ATOM 1506 N N . VAL A 1 193 ? -35.761 24.267 24.947 1.00 84.56 193 VAL A N 1
ATOM 1507 C CA . VAL A 1 193 ? -36.105 25.033 26.158 1.00 84.56 193 VAL A CA 1
ATOM 1508 C C . VAL A 1 193 ? -35.894 26.531 25.931 1.00 84.56 193 VAL A C 1
ATOM 1510 O O . VAL A 1 193 ? -36.738 27.343 26.323 1.00 84.56 193 VAL A O 1
ATOM 1513 N N . ARG A 1 194 ? -34.800 26.911 25.262 1.00 83.00 194 ARG A N 1
ATOM 1514 C CA . ARG A 1 194 ? -34.502 28.307 24.927 1.00 83.00 194 ARG A CA 1
ATOM 1515 C C . ARG A 1 194 ? -35.531 28.887 23.955 1.00 83.00 194 ARG A C 1
ATOM 1517 O O . ARG A 1 194 ? -36.029 29.981 24.209 1.00 83.00 194 ARG A O 1
ATOM 1524 N N . ILE A 1 195 ? -35.909 28.146 22.912 1.00 85.50 195 ILE A N 1
ATOM 1525 C CA . ILE A 1 195 ? -36.950 28.548 21.951 1.00 85.50 195 ILE A CA 1
ATOM 1526 C C . ILE A 1 195 ? -38.297 28.744 22.660 1.00 85.50 195 ILE A C 1
ATOM 1528 O O . ILE A 1 195 ? -38.944 29.775 22.477 1.00 85.50 195 ILE A O 1
ATOM 1532 N N . ARG A 1 196 ? -38.702 27.815 23.539 1.00 80.31 196 ARG A N 1
ATOM 1533 C CA . ARG A 1 196 ? -39.954 27.947 24.306 1.00 80.31 196 ARG A CA 1
ATOM 1534 C C . ARG A 1 196 ? -39.963 29.192 25.194 1.00 80.31 196 ARG A C 1
ATOM 1536 O O . ARG A 1 196 ? -40.946 29.931 25.160 1.00 80.31 196 ARG A O 1
ATOM 1543 N N . ARG A 1 197 ? -38.874 29.465 25.925 1.00 78.19 197 ARG A N 1
ATOM 1544 C CA . ARG A 1 197 ? -38.739 30.673 26.767 1.00 78.19 197 ARG A CA 1
ATOM 1545 C C . ARG A 1 197 ? -38.785 31.976 25.965 1.00 78.19 197 ARG A C 1
ATOM 1547 O O . ARG A 1 197 ? -39.291 32.976 26.467 1.00 78.19 197 ARG A O 1
ATOM 1554 N N . LEU A 1 198 ? -38.254 31.982 24.743 1.00 78.56 198 LEU A N 1
ATOM 1555 C CA . LEU A 1 198 ? -38.343 33.142 23.853 1.00 78.56 198 LEU A CA 1
ATOM 1556 C C . LEU A 1 198 ? -39.782 33.350 23.363 1.00 78.56 198 LEU A C 1
ATOM 1558 O O . LEU A 1 198 ? -40.281 34.471 23.421 1.00 78.56 198 LEU A O 1
ATOM 1562 N N . SER A 1 199 ? -40.488 32.274 22.997 1.00 73.12 199 SER A N 1
ATOM 1563 C CA . SER A 1 199 ? -41.892 32.358 22.565 1.00 73.12 199 SER A CA 1
ATOM 1564 C C . SER A 1 199 ? -42.846 32.826 23.673 1.00 73.12 199 SER A C 1
ATOM 1566 O O . SER A 1 199 ? -43.808 33.536 23.394 1.00 73.12 199 SER A O 1
ATOM 1568 N N . SER A 1 200 ? -42.575 32.477 24.939 1.00 69.69 200 SER A N 1
ATOM 1569 C CA . SER A 1 200 ? -43.403 32.907 26.072 1.00 69.69 200 SER A CA 1
ATOM 1570 C C . SER A 1 200 ? -43.193 34.377 26.435 1.00 69.69 200 SER A C 1
ATOM 1572 O O . SER A 1 200 ? -44.112 35.004 26.945 1.00 69.69 200 SER A O 1
ATOM 1574 N N . ARG A 1 201 ? -42.006 34.941 26.167 1.00 69.56 201 ARG A N 1
ATOM 1575 C CA . ARG A 1 201 ? -41.709 36.366 26.402 1.00 69.56 201 ARG A CA 1
ATOM 1576 C C . ARG A 1 201 ? -42.302 37.304 25.351 1.00 69.56 201 ARG A C 1
ATOM 1578 O O . ARG A 1 201 ? -42.450 38.475 25.645 1.00 69.56 201 ARG A O 1
ATOM 1585 N N . GLN A 1 202 ? -42.619 36.816 24.152 1.00 66.31 202 GLN A N 1
ATOM 1586 C CA . GLN A 1 202 ? -43.269 37.618 23.104 1.00 66.31 202 GLN A CA 1
ATOM 1587 C C . GLN A 1 202 ? -44.802 37.661 23.224 1.00 66.31 202 GLN A C 1
ATOM 1589 O O . GLN A 1 202 ? -45.444 38.397 22.483 1.00 66.31 202 GLN A O 1
ATOM 1594 N N . ARG A 1 203 ? -45.395 36.848 24.110 1.00 58.03 203 ARG A N 1
ATOM 1595 C CA . ARG A 1 203 ? -46.850 36.792 24.355 1.00 58.03 203 ARG A CA 1
ATOM 1596 C C . ARG A 1 203 ? -47.284 37.468 25.663 1.00 58.03 203 ARG A C 1
ATOM 1598 O O . ARG A 1 203 ? -48.471 37.427 25.971 1.00 58.03 203 ARG A O 1
ATOM 1605 N N . ALA A 1 204 ? -46.340 38.022 26.422 1.00 52.16 204 ALA A N 1
ATOM 1606 C CA . ALA A 1 204 ? -46.577 38.832 27.617 1.00 52.16 204 ALA A CA 1
ATOM 1607 C C . ALA A 1 204 ? -46.293 40.296 27.279 1.00 52.16 204 ALA A C 1
ATOM 1609 O O . ALA A 1 204 ? -47.022 41.160 27.805 1.00 52.16 204 ALA A O 1
#

Foldseek 3Di:
DVVVVVVVVVVVVVPPPPPPPDAFEKEWEAEPVQLFKIKIKGFVQCCCVPQPVVDPPDQDPVNCVVCVQSSQVLQVVQKWKDFAPWTWDKTKGFDDWDDDDHTIITIIMIGTDTDPVSDQQGWIWIGGGPCCVVGQRYWYKYFYHYPPPPVDHTDIDIDGNPDDTHTSGHGDDPVVVVVVVVVVVVVVVVVVVVVVVVVVVVVD

Nearest PDB structures (foldseek):
  5od0-assembly1_H  TM=4.076E-01  e=6.287E-01  Homo sapiens
  2fbj-assembly1_H  TM=3.534E-01  e=6.658E-01  Mus musculus
  8zhf-assembly1_G  TM=2.741E-01  e=3.978E-01  Homo sapiens
  6wno-assembly1_C  TM=4.014E-01  e=4.153E+00  Homo sapiens
  1r24-assembly3_B  TM=3.477E-01  e=3.923E+00  Mus musculus

pLDDT: mean 85.91, std 12.24, range [51.97, 98.5]

Secondary structure (DSSP, 8-state):
-HHHHHHHHHHHHHT------PPPEEEEEEETTSTTEEEEEEEHHHIIIII-TTS-SS--HHHHHHTHHHHHHHHHHSEEEEETTEEPEEEEEEEEEEEETTEEEEEEEEEEE--GGG-SSS-EEEEE-TTTTT-TT-EEEEEEE-TT-TTS-SEEEEE-TTPPPEEEEPPPPHHHHHHHHHHHHHHHHHHHHHHHHHHHHS--

Sequence (204 aa):
MKRVVIAILLYGFAVNTAFSHEASTSYLYWHSEQPNTLRLDLALTDVMLHLTPETPPQLTWVELKNQADAIARHLVSDIVIRKGQAACELEAELSGLTEYADESFSVWQVHWQCPQEAGIFQPTTLDYRLLFNEDSLHRAVLTRHAPGMWLLPSGIHVLKPDSLPSTLLPPVSQNAAYGVLAALLTAGVLLIVRIRRLSSRQRA

Radius of gyration: 26.54 Å; Cα contacts (8 Å, |Δi|>4): 306; chains: 1; bounding box: 106×51×51 Å